Protein AF-A0A8H5YN24-F1 (afdb_monomer)

Nearest PDB structures (foldseek):
  4zlh-assembly1_A  TM=3.761E-01  e=6.611E-01  Escherichia coli O157:H7
  8cws-assembly1_A  TM=3.410E-01  e=8.067E-01  synthetic construct
  4hoq-assembly1_A  TM=4.179E-01  e=2.077E+00  Homo sapiens
  3zgq-assembly1_A  TM=3.874E-01  e=2.411E+00  Homo sapiens
  8gjg-assembly1_A  TM=3.649E-01  e=3.250E+00  synthetic construct

pLDDT: mean 80.49, std 18.69, range [34.19, 97.5]

Mean predicted aligned error: 10.67 Å

Foldseek 3Di:
DDDPDDDDDPLQVVLVVLLVVLVVCVVPNQLLVNLVSLVVSLPDPPHDLVSNLVSLCSNLLAPQCNLVSLVVSLVSLVVVCVVDVDPVSVVSNVVSVVSNVVNVVVVVVVLVVLVPDDPVVNLVVLVVSLVVSSVVVNVPPDPCPDPPPDDDDDDDDDDDDDPDPDPPVVVVVVSSVVVSVVSVVSSVD

Structure (mmCIF, N/CA/C/O backbone):
data_AF-A0A8H5YN24-F1
#
_entry.id   AF-A0A8H5YN24-F1
#
loop_
_atom_site.group_PDB
_atom_site.id
_atom_site.type_symbol
_atom_site.label_atom_id
_atom_site.label_alt_id
_atom_site.label_comp_id
_atom_site.label_asym_id
_atom_site.label_entity_id
_atom_site.label_seq_id
_atom_site.pdbx_PDB_ins_code
_atom_site.Cartn_x
_atom_site.Cartn_y
_atom_site.Cartn_z
_atom_site.occupancy
_atom_site.B_iso_or_equiv
_atom_site.auth_seq_id
_atom_site.auth_comp_id
_atom_site.auth_asym_id
_atom_site.auth_atom_id
_atom_site.pdbx_PDB_model_num
ATOM 1 N N . MET A 1 1 ? 30.144 0.311 -27.953 1.00 47.91 1 MET A N 1
ATOM 2 C CA . MET A 1 1 ? 29.373 -0.932 -28.167 1.00 47.91 1 MET A CA 1
ATOM 3 C C . MET A 1 1 ? 28.257 -0.950 -27.134 1.00 47.91 1 MET A C 1
ATOM 5 O O . MET A 1 1 ? 28.571 -0.799 -25.962 1.00 47.91 1 MET A O 1
ATOM 9 N N . LYS A 1 2 ? 26.981 -1.010 -27.540 1.00 47.03 2 LYS A N 1
ATOM 10 C CA . LYS A 1 2 ? 25.871 -1.161 -26.585 1.00 47.03 2 LYS A CA 1
ATOM 11 C C . LYS A 1 2 ? 25.847 -2.622 -26.150 1.00 47.03 2 LYS A C 1
ATOM 13 O O . LYS A 1 2 ? 25.743 -3.498 -27.004 1.00 47.03 2 LYS A O 1
ATOM 18 N N . THR A 1 3 ? 26.002 -2.873 -24.858 1.00 49.44 3 THR A N 1
ATOM 19 C CA . THR A 1 3 ? 25.728 -4.183 -24.269 1.00 49.44 3 THR A CA 1
ATOM 20 C C . THR A 1 3 ? 24.293 -4.578 -24.633 1.00 49.44 3 THR A C 1
ATOM 22 O O . THR A 1 3 ? 23.393 -3.742 -24.499 1.00 49.44 3 THR A O 1
ATOM 25 N N . PRO A 1 4 ? 24.061 -5.792 -25.163 1.00 57.78 4 PRO A N 1
ATOM 26 C CA . PRO A 1 4 ? 22.711 -6.250 -25.453 1.00 57.78 4 PRO A CA 1
ATOM 27 C C . PRO A 1 4 ? 21.902 -6.239 -24.155 1.00 57.78 4 PRO A C 1
ATOM 29 O O . PRO A 1 4 ? 22.391 -6.670 -23.110 1.00 57.78 4 PRO A O 1
ATOM 32 N N . VAL A 1 5 ? 20.687 -5.692 -24.217 1.00 58.53 5 VAL A N 1
ATOM 33 C CA . VAL A 1 5 ? 19.778 -5.682 -23.068 1.00 58.53 5 VAL A CA 1
ATOM 34 C C . VAL A 1 5 ? 19.454 -7.142 -22.740 1.00 58.53 5 VAL A C 1
ATOM 36 O O . VAL A 1 5 ? 19.052 -7.872 -23.651 1.00 58.53 5 VAL A O 1
ATOM 39 N N . PRO A 1 6 ? 19.666 -7.601 -21.495 1.00 65.50 6 PRO A N 1
ATOM 40 C CA . PRO A 1 6 ? 19.334 -8.965 -21.118 1.00 65.50 6 PRO A CA 1
ATOM 41 C C . PRO A 1 6 ? 17.841 -9.208 -21.348 1.00 65.50 6 PRO A C 1
ATOM 43 O O . PRO A 1 6 ? 16.999 -8.393 -20.971 1.00 65.50 6 PRO A O 1
ATOM 46 N N . MET A 1 7 ? 17.529 -10.321 -22.011 1.00 74.12 7 MET A N 1
ATOM 47 C CA . MET A 1 7 ? 16.150 -10.741 -22.243 1.00 74.12 7 MET A CA 1
ATOM 48 C C . MET A 1 7 ? 15.447 -10.959 -20.896 1.00 74.12 7 MET A C 1
ATOM 50 O O . MET A 1 7 ? 16.034 -11.610 -20.026 1.00 74.12 7 MET A O 1
ATOM 54 N N . PRO A 1 8 ? 14.208 -10.463 -20.717 1.00 76.25 8 PRO A N 1
ATOM 55 C CA . PRO A 1 8 ? 13.414 -10.786 -19.541 1.00 76.25 8 PRO A CA 1
ATOM 56 C C . PRO A 1 8 ? 13.248 -12.298 -19.407 1.00 76.25 8 PRO A C 1
ATOM 58 O O . PRO A 1 8 ? 13.077 -13.004 -20.407 1.00 76.25 8 PRO A O 1
ATOM 61 N N . THR A 1 9 ? 13.264 -12.802 -18.175 1.00 85.12 9 THR A N 1
ATOM 62 C CA . THR A 1 9 ? 12.881 -14.197 -17.932 1.00 85.12 9 THR A CA 1
ATOM 63 C C . THR A 1 9 ? 11.403 -14.397 -18.286 1.00 85.12 9 THR A C 1
ATOM 65 O O . THR A 1 9 ? 10.612 -13.450 -18.273 1.00 85.12 9 THR A O 1
ATOM 68 N N . ALA A 1 10 ? 10.994 -15.638 -18.572 1.00 87.56 10 ALA A N 1
ATOM 69 C CA . ALA A 1 10 ? 9.582 -15.952 -18.817 1.00 87.56 10 ALA A CA 1
ATOM 70 C C . ALA A 1 10 ? 8.682 -15.488 -17.652 1.00 87.56 10 ALA A C 1
ATOM 72 O O . ALA A 1 10 ? 7.595 -14.964 -17.884 1.00 87.56 10 ALA A O 1
ATOM 73 N N . ARG A 1 11 ? 9.185 -15.586 -16.411 1.00 89.12 11 ARG A N 1
ATOM 74 C CA . ARG A 1 11 ? 8.498 -15.098 -15.211 1.00 89.12 11 ARG A CA 1
ATOM 75 C C . ARG A 1 11 ? 8.342 -13.577 -15.202 1.00 89.12 11 ARG A C 1
ATOM 77 O O . ARG A 1 11 ? 7.255 -13.078 -14.938 1.00 89.12 11 ARG A O 1
ATOM 84 N N . GLN A 1 12 ? 9.395 -12.834 -15.536 1.00 89.19 12 GLN A N 1
ATOM 85 C CA . GLN A 1 12 ? 9.335 -11.370 -15.607 1.00 89.19 12 GLN A CA 1
ATOM 86 C C . GLN A 1 12 ? 8.361 -10.881 -16.687 1.00 89.19 12 GLN A C 1
ATOM 88 O O . GLN A 1 12 ? 7.668 -9.886 -16.477 1.00 89.19 12 GLN A O 1
ATOM 93 N N . ALA A 1 13 ? 8.277 -11.583 -17.822 1.00 90.25 13 ALA A N 1
ATOM 94 C CA . ALA A 1 13 ? 7.304 -11.279 -18.869 1.00 90.25 13 ALA A CA 1
ATOM 95 C C . ALA A 1 13 ? 5.859 -11.515 -18.393 1.00 90.25 13 ALA A C 1
ATOM 97 O O . ALA A 1 13 ? 5.012 -10.638 -18.550 1.00 90.25 13 ALA A O 1
ATOM 98 N N . GLU A 1 14 ? 5.597 -12.647 -17.735 1.00 93.94 14 GLU A N 1
ATOM 99 C CA . GLU A 1 14 ? 4.286 -12.959 -17.150 1.00 93.94 14 GLU A CA 1
ATOM 100 C C . GLU A 1 14 ? 3.855 -11.907 -16.114 1.00 93.94 14 GLU A C 1
ATOM 102 O O . GLU A 1 14 ? 2.737 -11.391 -16.167 1.00 93.94 14 GLU A O 1
ATOM 107 N N . LEU A 1 15 ? 4.751 -11.540 -15.192 1.00 94.50 15 LEU A N 1
ATOM 108 C CA . LEU A 1 15 ? 4.474 -10.523 -14.174 1.00 94.50 15 LEU A CA 1
ATOM 109 C C . LEU A 1 15 ? 4.227 -9.147 -14.789 1.00 94.50 15 LEU A C 1
ATOM 111 O O . LEU A 1 15 ? 3.375 -8.399 -14.309 1.00 94.50 15 LEU A O 1
ATOM 115 N N . TYR A 1 16 ? 4.931 -8.814 -15.870 1.00 93.88 16 TYR A N 1
ATOM 116 C CA . TYR A 1 16 ? 4.682 -7.581 -16.602 1.00 93.88 16 TYR A CA 1
ATOM 117 C C . TYR A 1 16 ? 3.291 -7.560 -17.241 1.00 93.88 16 TYR A C 1
ATOM 119 O O . TYR A 1 16 ? 2.591 -6.550 -17.144 1.00 93.88 16 TYR A O 1
ATOM 127 N N . ASP A 1 17 ? 2.853 -8.663 -17.845 1.00 95.25 17 ASP A N 1
ATOM 128 C CA . ASP A 1 17 ? 1.521 -8.743 -18.442 1.00 95.25 17 ASP A CA 1
ATOM 129 C C . ASP A 1 17 ? 0.411 -8.731 -17.382 1.00 95.25 17 ASP A C 1
ATOM 131 O O . ASP A 1 17 ? -0.584 -8.022 -17.555 1.00 95.25 17 ASP A O 1
ATOM 135 N N . ARG A 1 18 ? 0.604 -9.392 -16.233 1.00 96.12 18 ARG A N 1
ATOM 136 C CA . ARG A 1 18 ? -0.315 -9.261 -15.087 1.00 96.12 18 ARG A CA 1
ATOM 137 C C . ARG A 1 18 ? -0.349 -7.836 -14.535 1.00 96.12 18 ARG A C 1
ATOM 139 O O . ARG A 1 18 ? -1.422 -7.338 -14.205 1.00 96.12 18 ARG A O 1
ATOM 146 N N . TYR A 1 19 ? 0.788 -7.144 -14.476 1.00 96.62 19 TYR A N 1
A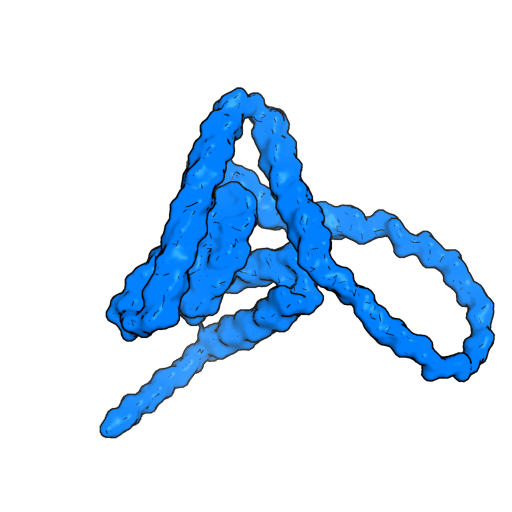TOM 147 C CA . TYR A 1 19 ? 0.817 -5.735 -14.079 1.00 96.62 19 TYR A CA 1
ATOM 148 C C . TYR A 1 19 ? 0.064 -4.847 -15.078 1.00 96.62 19 TYR A C 1
ATOM 150 O O . TYR A 1 19 ? -0.692 -3.968 -14.671 1.00 96.62 19 TYR A O 1
ATOM 158 N N . LYS A 1 20 ? 0.179 -5.096 -16.389 1.00 96.00 20 LYS A N 1
ATOM 159 C CA . LYS A 1 20 ? -0.656 -4.390 -17.375 1.00 96.00 20 LYS A CA 1
ATOM 160 C C . LYS A 1 20 ? -2.136 -4.639 -17.133 1.00 96.00 20 LYS A C 1
ATOM 162 O O . LYS A 1 20 ? -2.906 -3.688 -17.195 1.00 96.00 20 LYS A O 1
ATOM 167 N N . GLN A 1 21 ? -2.543 -5.879 -16.866 1.00 95.25 21 GLN A N 1
ATOM 168 C CA . GLN A 1 21 ? -3.937 -6.188 -16.532 1.00 95.25 21 GLN A CA 1
ATOM 169 C C . GLN A 1 21 ? -4.386 -5.413 -15.288 1.00 95.25 21 GLN A C 1
ATOM 171 O O . GLN A 1 21 ? -5.452 -4.804 -15.314 1.00 95.25 21 GLN A O 1
ATOM 176 N N . TYR A 1 22 ? -3.538 -5.336 -14.258 1.00 96.12 22 TYR A N 1
ATOM 177 C CA . TYR A 1 22 ? -3.783 -4.491 -13.089 1.00 96.12 22 TYR A CA 1
ATOM 178 C C . TYR A 1 22 ? -3.986 -3.017 -13.464 1.00 96.12 22 TYR A C 1
ATOM 180 O O . TYR A 1 22 ? -4.922 -2.408 -12.970 1.00 96.12 22 TYR A O 1
ATOM 188 N N . ILE A 1 23 ? -3.186 -2.436 -14.364 1.00 95.75 23 ILE A N 1
ATOM 189 C CA . ILE A 1 23 ? -3.361 -1.031 -14.778 1.00 95.75 23 ILE A CA 1
ATOM 190 C C . ILE A 1 23 ? -4.709 -0.792 -15.476 1.00 95.75 23 ILE A C 1
ATOM 192 O O . ILE A 1 23 ? -5.301 0.273 -15.308 1.00 95.75 23 ILE A O 1
ATOM 196 N N . HIS A 1 24 ? -5.214 -1.761 -16.246 1.00 93.12 24 HIS A N 1
ATOM 197 C CA . HIS A 1 24 ? -6.563 -1.664 -16.821 1.00 93.12 24 HIS A CA 1
ATOM 198 C C . HIS A 1 24 ? -7.624 -1.755 -15.720 1.00 93.12 24 HIS A C 1
ATOM 200 O O . HIS A 1 24 ? -8.537 -0.935 -15.672 1.00 93.12 24 HIS A O 1
ATOM 206 N N . LEU A 1 25 ? -7.455 -2.695 -14.787 1.00 93.06 25 LEU A N 1
ATOM 207 C CA . LEU A 1 25 ? -8.338 -2.836 -13.634 1.00 93.06 25 LEU A CA 1
ATOM 208 C C . LEU A 1 25 ? -8.330 -1.582 -12.749 1.00 93.06 25 LEU A C 1
ATOM 210 O O . LEU A 1 25 ? -9.371 -1.171 -12.270 1.00 93.06 25 LEU A O 1
ATOM 214 N N . GLU A 1 26 ? -7.188 -0.930 -12.550 1.00 91.50 26 GLU A N 1
ATOM 215 C CA . GLU A 1 26 ? -7.086 0.287 -11.742 1.00 91.50 26 GLU A CA 1
ATOM 216 C C . GLU A 1 26 ? -7.868 1.464 -12.336 1.00 91.50 26 GLU A C 1
ATOM 218 O O . GLU A 1 26 ? -8.334 2.326 -11.591 1.00 91.50 26 GLU A O 1
ATOM 223 N N . ARG A 1 27 ? -8.003 1.507 -13.665 1.00 88.75 27 ARG A N 1
ATOM 224 C CA . ARG A 1 27 ? -8.739 2.562 -14.367 1.00 88.75 27 ARG A CA 1
ATOM 225 C C . ARG A 1 27 ? -10.245 2.353 -14.306 1.00 88.75 27 ARG A C 1
ATOM 227 O O . ARG A 1 27 ? -10.965 3.300 -14.008 1.00 88.75 27 ARG A O 1
ATOM 234 N N . ASP A 1 28 ? -10.682 1.126 -14.575 1.00 85.94 28 ASP A N 1
ATOM 235 C CA . ASP A 1 28 ? -12.086 0.843 -14.895 1.00 85.94 28 ASP A CA 1
ATOM 236 C C . ASP A 1 28 ? -12.745 -0.145 -13.918 1.00 85.94 28 ASP A C 1
ATOM 238 O O . ASP A 1 28 ? -13.952 -0.375 -13.963 1.00 85.94 28 ASP A O 1
ATOM 242 N N . GLY A 1 29 ? -11.955 -0.770 -13.049 1.00 85.56 29 GLY A N 1
ATOM 243 C CA . GLY A 1 29 ? -12.387 -1.839 -12.163 1.00 85.56 29 GLY A CA 1
ATOM 244 C C . GLY A 1 29 ? -12.972 -1.355 -10.835 1.00 85.56 29 GLY A C 1
ATOM 245 O O . GLY A 1 29 ? -12.722 -0.225 -10.402 1.00 85.56 29 GLY A O 1
ATOM 246 N N . PRO A 1 30 ? -13.714 -2.231 -10.134 1.00 87.00 30 PRO A N 1
ATOM 247 C CA . PRO A 1 30 ? -14.179 -1.964 -8.780 1.00 87.00 30 PRO A CA 1
ATOM 248 C C . PRO A 1 30 ? -12.996 -1.723 -7.829 1.00 87.00 30 PRO A C 1
ATOM 250 O O . PRO A 1 30 ? -12.021 -2.482 -7.880 1.00 87.00 30 PRO A O 1
ATOM 253 N N . PRO A 1 31 ? -13.065 -0.742 -6.910 1.00 86.62 31 PRO A N 1
ATOM 254 C CA . PRO A 1 31 ? -11.933 -0.400 -6.051 1.00 86.62 31 PRO A CA 1
ATOM 255 C C . PRO A 1 31 ? -11.406 -1.577 -5.220 1.00 86.62 31 P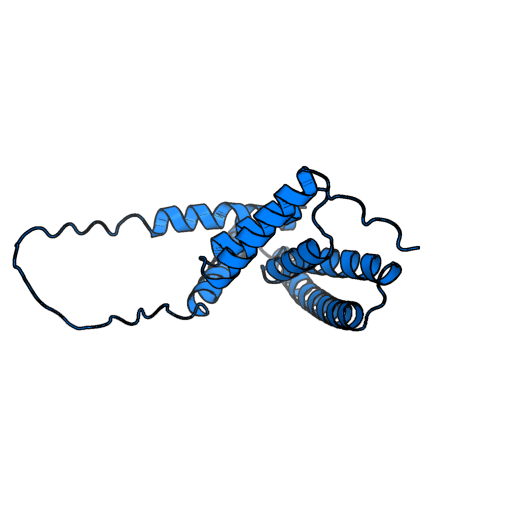RO A C 1
ATOM 257 O O . PRO A 1 31 ? -10.201 -1.705 -5.006 1.00 86.62 31 PRO A O 1
ATOM 260 N N . ILE A 1 32 ? -12.297 -2.471 -4.791 1.00 85.38 32 ILE A N 1
ATOM 261 C CA . ILE A 1 32 ? -11.933 -3.658 -4.018 1.00 85.38 32 ILE A CA 1
ATOM 262 C C . ILE A 1 32 ? -11.115 -4.673 -4.815 1.00 85.38 32 ILE A C 1
ATOM 264 O O . ILE A 1 32 ? -10.096 -5.165 -4.327 1.00 85.38 32 ILE A O 1
ATOM 268 N N . GLU A 1 33 ? -11.486 -4.910 -6.069 1.00 87.94 33 GLU A N 1
ATOM 269 C CA . GLU A 1 33 ? -10.766 -5.819 -6.958 1.00 87.94 33 GLU A CA 1
ATOM 270 C C . GLU A 1 33 ? -9.393 -5.255 -7.332 1.00 87.94 33 GLU A C 1
ATOM 272 O O . GLU A 1 33 ? -8.406 -5.992 -7.379 1.00 87.94 33 GLU A O 1
ATOM 277 N N . VAL A 1 34 ? -9.286 -3.929 -7.483 1.00 91.56 34 VAL A N 1
ATOM 278 C CA . VAL A 1 34 ? -7.997 -3.245 -7.669 1.00 91.56 34 VAL A CA 1
ATOM 279 C C . VAL A 1 34 ? -7.062 -3.520 -6.491 1.00 91.56 34 VAL A C 1
ATOM 281 O O . VAL A 1 34 ? -5.909 -3.906 -6.690 1.00 91.56 34 VAL A O 1
ATOM 284 N N . LEU A 1 35 ? -7.541 -3.354 -5.256 1.00 91.56 35 LEU A N 1
ATOM 285 C CA . LEU A 1 35 ? -6.714 -3.546 -4.061 1.00 91.56 35 LEU A CA 1
ATOM 286 C C . LEU A 1 35 ? -6.313 -5.013 -3.859 1.00 91.56 35 LEU A C 1
ATOM 288 O O . LEU A 1 35 ? -5.157 -5.288 -3.523 1.00 91.56 35 LEU A O 1
ATOM 292 N N . LYS A 1 36 ? -7.210 -5.967 -4.132 1.00 90.25 36 LYS A N 1
ATOM 293 C CA . LYS A 1 36 ? -6.871 -7.400 -4.122 1.00 90.25 36 LYS A CA 1
ATOM 294 C C . LYS A 1 36 ? -5.801 -7.742 -5.154 1.00 90.25 36 LYS A C 1
ATOM 296 O O . LYS A 1 36 ? -4.825 -8.417 -4.822 1.00 90.25 36 LYS A O 1
ATOM 301 N N . ALA A 1 37 ? -5.947 -7.252 -6.384 1.00 93.19 37 ALA A N 1
ATOM 302 C CA . ALA A 1 37 ? -4.971 -7.480 -7.444 1.00 93.19 37 ALA A CA 1
ATOM 303 C C . ALA A 1 37 ? -3.600 -6.877 -7.093 1.00 93.19 37 ALA A C 1
ATOM 305 O O . ALA A 1 37 ? -2.577 -7.540 -7.280 1.00 93.19 37 ALA A O 1
ATOM 306 N N . ALA A 1 38 ? -3.571 -5.670 -6.514 1.00 95.00 38 ALA A N 1
ATOM 307 C CA . ALA A 1 38 ? -2.340 -5.052 -6.023 1.00 95.00 38 ALA A CA 1
ATOM 308 C C . ALA A 1 38 ? -1.658 -5.908 -4.946 1.00 95.00 38 ALA A C 1
ATOM 310 O O . ALA A 1 38 ? -0.462 -6.186 -5.044 1.00 95.00 38 ALA A O 1
ATOM 311 N N . LYS A 1 39 ? -2.420 -6.382 -3.951 1.00 93.12 39 LYS A N 1
ATOM 312 C CA . LYS A 1 39 ? -1.922 -7.267 -2.885 1.00 93.12 39 LYS A CA 1
ATOM 313 C C . LYS A 1 39 ? -1.380 -8.586 -3.434 1.00 93.12 39 LYS A C 1
ATOM 315 O O . LYS A 1 39 ? -0.355 -9.062 -2.956 1.00 93.12 39 LYS A O 1
ATOM 320 N N . ALA A 1 40 ? -2.053 -9.188 -4.412 1.00 92.94 40 ALA A N 1
ATOM 321 C CA . ALA A 1 40 ? -1.590 -10.430 -5.023 1.00 92.94 40 ALA A CA 1
ATOM 322 C C . ALA A 1 40 ? -0.261 -10.230 -5.763 1.00 92.94 40 ALA A C 1
ATOM 324 O O . ALA A 1 40 ? 0.645 -11.043 -5.623 1.00 92.94 40 ALA A O 1
ATOM 325 N N . LEU A 1 41 ? -0.132 -9.134 -6.515 1.00 95.38 41 LEU A N 1
ATOM 326 C CA . LEU A 1 41 ? 1.068 -8.835 -7.294 1.00 95.38 41 LEU A CA 1
ATOM 327 C C . LEU A 1 41 ? 2.269 -8.444 -6.434 1.00 95.38 41 LEU A C 1
ATOM 329 O O . LEU A 1 41 ? 3.386 -8.829 -6.756 1.00 95.38 41 LEU A O 1
ATOM 333 N N . VAL A 1 42 ? 2.071 -7.710 -5.337 1.00 94.12 42 VAL A N 1
ATOM 334 C CA . VAL A 1 42 ? 3.194 -7.240 -4.508 1.00 94.12 42 VAL A CA 1
ATOM 335 C C . VAL A 1 42 ? 3.907 -8.370 -3.750 1.00 94.12 42 VAL A C 1
ATOM 337 O O . VAL A 1 42 ? 5.020 -8.184 -3.270 1.00 94.12 42 VAL A O 1
ATOM 340 N N . LYS A 1 43 ? 3.278 -9.548 -3.654 1.00 92.00 43 LYS A N 1
ATOM 341 C CA . LYS A 1 43 ? 3.871 -10.767 -3.083 1.00 92.00 43 LYS A CA 1
ATOM 342 C C . LYS A 1 43 ? 4.754 -11.529 -4.075 1.00 92.00 43 LYS A C 1
ATOM 344 O O . LYS A 1 43 ? 5.414 -12.481 -3.672 1.00 92.00 43 LYS A O 1
ATOM 349 N N . GLU A 1 44 ? 4.734 -11.157 -5.353 1.00 93.69 44 GLU A N 1
ATOM 350 C CA . GLU A 1 44 ? 5.451 -11.876 -6.401 1.00 93.69 44 GLU A CA 1
ATOM 351 C C . GLU A 1 44 ? 6.938 -11.521 -6.398 1.00 93.69 44 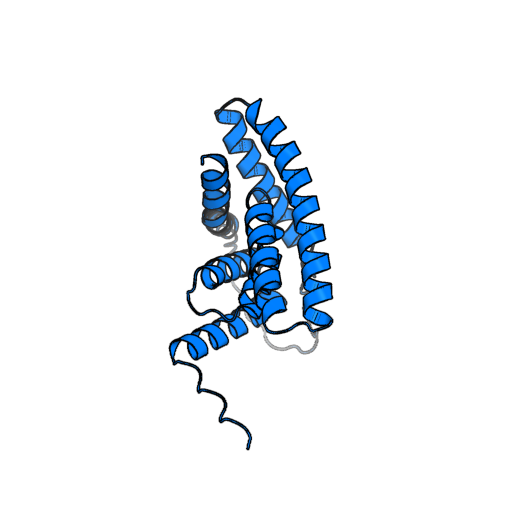GLU A C 1
ATOM 353 O O . GLU A 1 44 ? 7.330 -10.370 -6.610 1.00 93.69 44 GLU A O 1
ATOM 358 N N . GLU A 1 45 ? 7.772 -12.541 -6.205 1.00 82.06 45 GLU A N 1
ATOM 359 C CA . GLU A 1 45 ? 9.214 -12.439 -6.413 1.00 82.06 45 GLU A CA 1
ATOM 360 C C . GLU A 1 45 ? 9.498 -12.062 -7.882 1.00 82.06 45 GLU A C 1
ATOM 362 O O . GLU A 1 45 ? 8.762 -12.449 -8.789 1.00 82.06 45 GLU A O 1
ATOM 367 N N . ASP A 1 46 ? 10.549 -11.275 -8.124 1.00 87.56 46 ASP A N 1
ATOM 368 C CA . ASP A 1 46 ? 10.944 -10.736 -9.440 1.00 87.56 46 ASP A CA 1
ATOM 369 C C . ASP A 1 46 ? 10.025 -9.674 -10.072 1.00 87.56 46 ASP A C 1
ATOM 371 O O . ASP A 1 46 ? 10.281 -9.244 -11.207 1.00 87.5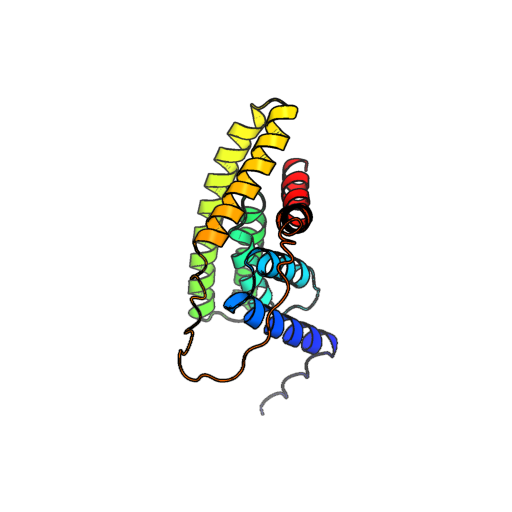6 46 ASP A O 1
ATOM 375 N N . LEU A 1 47 ? 8.992 -9.190 -9.369 1.00 91.62 47 LEU A N 1
ATOM 376 C CA . LEU A 1 47 ? 8.237 -8.035 -9.851 1.00 91.62 47 LEU A CA 1
ATOM 377 C C . LEU A 1 47 ? 9.178 -6.835 -10.025 1.00 91.62 47 LEU A C 1
ATOM 379 O O . LEU A 1 47 ? 10.010 -6.530 -9.169 1.00 91.62 47 LEU A O 1
ATOM 383 N N . ASN A 1 48 ? 9.029 -6.128 -11.147 1.00 92.81 48 ASN A N 1
ATOM 384 C CA . ASN A 1 48 ? 9.804 -4.922 -11.403 1.00 92.81 48 ASN A CA 1
ATOM 385 C C . ASN A 1 48 ? 9.652 -3.935 -10.217 1.00 92.81 48 ASN A C 1
ATOM 387 O O . ASN A 1 48 ? 8.517 -3.595 -9.871 1.00 92.81 48 ASN A O 1
ATOM 391 N N . PRO A 1 49 ? 10.752 -3.429 -9.628 1.00 92.88 49 PRO A N 1
ATOM 392 C CA . PRO A 1 49 ? 10.678 -2.591 -8.432 1.00 92.88 49 PRO A CA 1
ATOM 393 C C . PRO A 1 49 ? 9.854 -1.308 -8.606 1.00 92.88 49 PRO A C 1
ATOM 395 O O . PRO A 1 49 ? 9.203 -0.878 -7.661 1.00 92.88 49 PRO A O 1
ATOM 398 N N . TYR A 1 50 ? 9.819 -0.716 -9.804 1.00 93.19 50 TYR A N 1
ATOM 399 C CA . TYR A 1 50 ? 8.982 0.457 -10.085 1.00 93.19 50 TYR A CA 1
ATOM 400 C C . TYR A 1 50 ? 7.488 0.101 -10.016 1.00 93.19 50 TYR A C 1
ATOM 402 O O . TYR A 1 50 ? 6.685 0.854 -9.470 1.00 93.19 50 TYR A O 1
ATOM 410 N N . HIS A 1 51 ? 7.110 -1.079 -10.518 1.00 95.44 51 HIS A N 1
ATOM 411 C CA . HIS A 1 51 ? 5.739 -1.582 -10.404 1.00 95.44 51 HIS A CA 1
ATOM 412 C C . HIS A 1 51 ? 5.400 -1.915 -8.949 1.00 95.44 51 HIS A C 1
ATOM 414 O O . HIS A 1 51 ? 4.331 -1.546 -8.474 1.00 95.44 51 HIS A O 1
ATOM 420 N N . ALA A 1 52 ? 6.322 -2.550 -8.219 1.00 95.62 52 ALA A N 1
ATOM 421 C CA . ALA A 1 52 ? 6.139 -2.852 -6.801 1.00 95.62 52 ALA A CA 1
ATOM 422 C C . ALA A 1 52 ? 5.897 -1.579 -5.971 1.00 95.62 52 ALA A C 1
ATOM 424 O O . ALA A 1 52 ? 4.991 -1.560 -5.140 1.00 95.62 52 ALA A O 1
ATOM 425 N N . VAL A 1 53 ? 6.638 -0.495 -6.238 1.00 95.62 53 VAL A N 1
ATOM 426 C CA . VAL A 1 53 ? 6.415 0.815 -5.600 1.00 95.62 53 VAL A CA 1
ATOM 427 C C . VAL A 1 53 ? 5.000 1.316 -5.860 1.00 95.62 53 VAL A C 1
ATOM 429 O O . VAL A 1 53 ? 4.307 1.651 -4.903 1.00 95.62 53 VAL A O 1
ATOM 432 N N . HIS A 1 54 ? 4.541 1.327 -7.115 1.00 95.62 54 HIS A N 1
ATOM 433 C CA . HIS A 1 54 ? 3.181 1.768 -7.454 1.00 95.62 54 HIS A CA 1
ATOM 434 C C . HIS A 1 54 ? 2.114 1.002 -6.659 1.00 95.62 54 HIS A C 1
ATOM 436 O O . HIS A 1 54 ? 1.238 1.602 -6.036 1.00 95.62 54 HIS A O 1
ATOM 442 N N . LEU A 1 55 ? 2.239 -0.327 -6.599 1.00 97.00 55 LEU A N 1
ATOM 443 C CA . LEU A 1 55 ? 1.308 -1.186 -5.864 1.00 97.00 55 LEU A CA 1
ATOM 444 C C . LEU A 1 55 ? 1.373 -0.964 -4.347 1.00 97.00 55 LEU A C 1
ATOM 446 O O . LEU A 1 55 ? 0.335 -0.873 -3.692 1.00 97.00 55 LEU A O 1
ATOM 450 N N . HIS A 1 56 ? 2.571 -0.824 -3.777 1.00 96.75 56 HIS A N 1
ATOM 451 C CA . HIS A 1 56 ? 2.737 -0.488 -2.364 1.00 96.75 56 HIS A CA 1
ATOM 452 C C . HIS A 1 56 ? 2.106 0.861 -2.023 1.00 96.75 56 HIS A C 1
ATOM 454 O O . HIS A 1 56 ? 1.396 0.972 -1.024 1.00 96.75 56 HIS A O 1
ATOM 460 N N . MET A 1 57 ? 2.298 1.876 -2.864 1.00 95.75 57 MET A N 1
ATOM 461 C CA . MET A 1 57 ? 1.692 3.189 -2.651 1.00 95.75 57 MET A CA 1
ATOM 462 C C . MET A 1 57 ? 0.166 3.147 -2.787 1.00 95.75 57 MET A C 1
ATOM 464 O O . MET A 1 57 ? -0.523 3.862 -2.058 1.00 95.75 57 MET A O 1
ATOM 468 N N . LYS A 1 58 ? -0.378 2.264 -3.634 1.00 94.75 58 LYS A N 1
ATOM 469 C CA . LYS A 1 58 ? -1.821 2.001 -3.691 1.00 94.75 58 LYS A CA 1
ATOM 470 C C . LYS A 1 58 ? -2.343 1.405 -2.380 1.00 94.75 58 LYS A C 1
ATOM 472 O O . LYS A 1 58 ? -3.312 1.912 -1.816 1.00 94.75 58 LYS A O 1
ATOM 477 N N . LEU A 1 59 ? -1.682 0.367 -1.867 1.00 94.56 59 LEU A N 1
ATOM 478 C CA . LEU A 1 59 ? -2.064 -0.304 -0.619 1.00 94.56 59 LEU A CA 1
ATOM 479 C C . LEU A 1 59 ? -1.821 0.568 0.623 1.00 94.56 59 LEU A C 1
ATOM 481 O O . LEU A 1 59 ? -2.513 0.414 1.626 1.00 94.56 59 LEU A O 1
ATOM 485 N N . ALA A 1 60 ? -0.904 1.539 0.548 1.00 94.75 60 ALA A N 1
ATOM 486 C CA . ALA A 1 60 ? -0.647 2.507 1.613 1.00 94.75 60 ALA A CA 1
ATOM 487 C C . ALA A 1 60 ? -1.875 3.370 1.970 1.00 94.75 60 ALA A C 1
ATOM 489 O O . ALA A 1 60 ? -1.898 4.015 3.021 1.00 94.75 60 ALA A O 1
ATOM 490 N N . ALA A 1 61 ? -2.895 3.402 1.104 1.00 90.19 61 ALA A N 1
ATOM 491 C CA . ALA A 1 61 ? -4.157 4.081 1.369 1.00 90.19 61 ALA A CA 1
ATOM 492 C C . ALA A 1 61 ? -5.034 3.352 2.399 1.00 90.19 61 ALA A C 1
ATOM 494 O O . ALA A 1 61 ? -5.813 4.014 3.093 1.00 90.19 61 ALA A O 1
ATOM 495 N N . ILE A 1 62 ? -4.889 2.028 2.508 1.00 89.56 62 ILE A N 1
ATOM 496 C CA . ILE A 1 62 ? -5.735 1.183 3.346 1.00 89.56 62 ILE A CA 1
ATOM 497 C C . ILE A 1 62 ? -5.410 1.449 4.828 1.00 89.56 62 ILE A C 1
ATOM 499 O O . ILE A 1 62 ? -4.234 1.485 5.215 1.00 89.56 62 ILE A O 1
ATOM 503 N N . PRO A 1 63 ? -6.431 1.656 5.677 1.00 83.88 63 PRO A N 1
ATOM 504 C CA . PRO A 1 63 ? -6.267 1.701 7.126 1.00 83.88 63 PRO A CA 1
ATOM 505 C C . PRO A 1 63 ? -5.535 0.466 7.684 1.00 83.88 63 PRO A C 1
ATOM 507 O O . PRO A 1 63 ? -5.543 -0.599 7.078 1.00 83.88 63 PRO A O 1
ATOM 510 N N . GLU A 1 64 ? -4.884 0.615 8.840 1.00 87.69 64 GLU A N 1
ATOM 511 C CA . GLU A 1 64 ? -4.147 -0.434 9.575 1.00 87.69 64 GLU A CA 1
ATOM 512 C C . GLU A 1 64 ? -2.889 -0.994 8.881 1.00 87.69 64 GLU A C 1
ATOM 514 O O . GLU A 1 64 ? -1.851 -1.055 9.523 1.00 87.69 64 GLU A O 1
ATOM 519 N N . ILE A 1 65 ? -2.918 -1.306 7.585 1.00 89.56 65 ILE A N 1
ATOM 520 C CA . ILE A 1 65 ? -1.761 -1.838 6.836 1.00 89.56 65 ILE A CA 1
ATOM 521 C C . ILE A 1 65 ? -0.975 -0.754 6.077 1.00 89.56 65 ILE A C 1
ATOM 523 O O . ILE A 1 65 ? 0.083 -1.012 5.497 1.00 89.56 65 ILE A O 1
ATOM 527 N N . GLY A 1 66 ? -1.485 0.480 6.067 1.00 92.44 66 GLY A N 1
ATOM 528 C CA . GLY A 1 66 ? -0.973 1.545 5.212 1.00 92.44 66 GLY A CA 1
ATOM 529 C C . GLY A 1 66 ? 0.468 1.979 5.510 1.00 92.44 66 GLY A C 1
ATOM 530 O O . GLY A 1 66 ? 1.220 2.276 4.582 1.00 92.44 66 GLY A O 1
ATOM 531 N N . LEU A 1 67 ? 0.892 1.996 6.782 1.00 95.12 67 LEU A N 1
ATOM 532 C CA . LEU A 1 67 ? 2.277 2.345 7.137 1.00 95.12 67 LEU A CA 1
ATOM 533 C C . LEU A 1 67 ? 3.266 1.295 6.645 1.00 95.12 67 LEU A C 1
ATOM 535 O O . LEU A 1 67 ? 4.330 1.660 6.144 1.00 95.12 67 LEU A O 1
ATOM 539 N N . HIS A 1 68 ? 2.926 0.013 6.790 1.00 94.31 68 HIS A N 1
ATOM 540 C CA . HIS A 1 68 ? 3.773 -1.082 6.334 1.00 94.31 68 HIS A CA 1
ATOM 541 C C . HIS A 1 68 ? 4.080 -0.921 4.841 1.00 94.31 68 HIS A C 1
ATOM 543 O O . HIS A 1 68 ? 5.243 -0.833 4.449 1.00 94.31 68 HIS A O 1
ATOM 549 N N . HIS A 1 69 ? 3.045 -0.761 4.016 1.00 95.75 69 HIS A N 1
ATOM 550 C CA . HIS A 1 69 ? 3.236 -0.603 2.578 1.00 95.75 69 HIS A CA 1
ATOM 551 C C . HIS A 1 69 ? 3.907 0.721 2.190 1.00 95.75 69 HIS A C 1
ATOM 553 O O . HIS A 1 69 ? 4.756 0.722 1.302 1.00 95.75 69 HIS A O 1
ATOM 559 N N . ALA A 1 70 ? 3.627 1.831 2.882 1.00 96.81 70 ALA A N 1
ATOM 560 C CA . ALA A 1 70 ? 4.365 3.078 2.661 1.00 96.81 70 ALA A CA 1
ATOM 561 C C . ALA A 1 70 ? 5.866 2.922 2.977 1.00 96.81 70 ALA A C 1
ATOM 563 O O . ALA A 1 70 ? 6.716 3.453 2.262 1.00 96.81 70 ALA A O 1
ATOM 564 N N . THR A 1 71 ? 6.197 2.161 4.024 1.00 97.19 71 THR A N 1
ATOM 565 C CA . THR A 1 71 ? 7.580 1.875 4.425 1.00 97.19 71 THR A CA 1
ATOM 566 C C . THR A 1 71 ? 8.296 1.021 3.379 1.00 97.19 71 THR A C 1
ATOM 568 O O . THR A 1 71 ? 9.414 1.359 2.984 1.00 97.19 71 THR A O 1
ATOM 571 N N . GLU A 1 72 ? 7.656 -0.035 2.867 1.00 97.06 72 GLU A N 1
ATOM 572 C CA . GLU A 1 72 ? 8.223 -0.859 1.788 1.00 97.06 72 GLU A CA 1
ATOM 573 C C . GLU A 1 72 ? 8.377 -0.075 0.471 1.00 97.06 72 GLU A C 1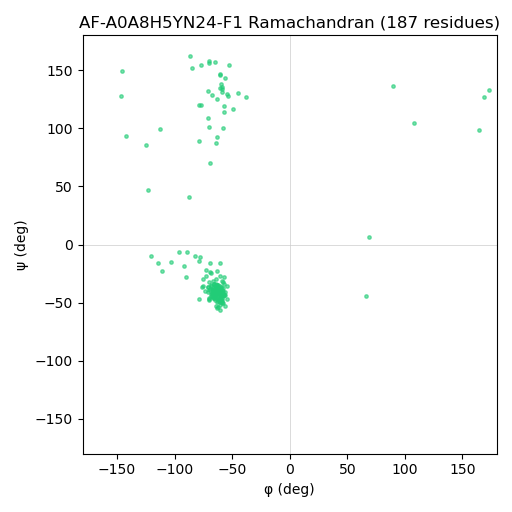
ATOM 575 O O . GLU A 1 72 ? 9.391 -0.217 -0.219 1.00 97.06 72 GLU A O 1
ATOM 580 N N . GLY A 1 73 ? 7.451 0.840 0.160 1.00 96.25 73 GLY A N 1
ATOM 581 C CA . GLY A 1 73 ? 7.589 1.776 -0.961 1.00 96.25 73 GLY A CA 1
ATOM 582 C C . GLY A 1 73 ? 8.835 2.663 -0.833 1.00 96.25 73 GLY A C 1
ATOM 583 O O . GLY A 1 73 ? 9.663 2.717 -1.745 1.00 96.25 73 GLY A O 1
ATOM 584 N N . VAL A 1 74 ? 9.033 3.295 0.332 1.00 97.44 74 VAL A N 1
ATOM 585 C CA . VAL A 1 74 ? 10.234 4.102 0.633 1.00 97.44 74 VAL A CA 1
ATOM 586 C C . VAL A 1 74 ? 11.507 3.261 0.556 1.00 97.44 74 VAL A C 1
ATOM 588 O O . VAL A 1 74 ? 12.510 3.707 -0.009 1.00 97.44 74 VAL A O 1
ATOM 591 N N . ARG A 1 75 ? 11.488 2.042 1.102 1.00 97.00 75 ARG A N 1
ATOM 592 C CA . ARG A 1 75 ? 12.624 1.115 1.056 1.00 97.00 75 ARG A CA 1
ATOM 593 C C . ARG A 1 75 ? 13.012 0.791 -0.385 1.00 97.00 75 ARG A C 1
ATOM 595 O O . ARG A 1 75 ? 14.191 0.898 -0.727 1.00 97.00 75 ARG A O 1
ATOM 602 N N . THR A 1 76 ? 12.036 0.451 -1.220 1.00 94.88 76 THR A N 1
ATOM 603 C CA . THR A 1 76 ? 12.251 0.093 -2.627 1.00 94.88 76 THR A CA 1
ATOM 604 C C . THR A 1 76 ? 12.778 1.284 -3.426 1.00 94.88 76 THR A C 1
ATOM 606 O O . THR A 1 76 ? 13.797 1.164 -4.105 1.00 94.88 76 THR A O 1
ATOM 609 N N . LEU A 1 77 ? 12.186 2.472 -3.264 1.00 95.56 77 LEU A N 1
ATOM 610 C CA . LEU A 1 77 ? 12.672 3.710 -3.891 1.00 95.56 77 LEU A CA 1
ATOM 611 C C . LEU A 1 77 ? 14.090 4.086 -3.434 1.00 95.56 77 LEU A C 1
ATOM 613 O O . LEU A 1 77 ? 14.915 4.520 -4.236 1.00 95.56 77 LEU A O 1
ATOM 617 N N . THR A 1 78 ? 14.413 3.869 -2.157 1.00 95.06 78 THR A N 1
ATOM 618 C CA . THR A 1 78 ? 15.766 4.092 -1.622 1.00 95.06 78 THR A CA 1
ATOM 619 C C . THR A 1 78 ? 16.788 3.145 -2.253 1.00 95.06 78 THR A C 1
ATOM 621 O O . THR A 1 78 ? 17.934 3.538 -2.474 1.00 95.06 78 THR A O 1
ATOM 624 N N . GLN A 1 79 ? 16.401 1.900 -2.545 1.00 93.69 79 GLN A N 1
ATOM 625 C CA . GLN A 1 79 ? 17.251 0.956 -3.271 1.00 93.69 79 GLN A CA 1
ATOM 626 C C . GLN A 1 79 ? 17.404 1.359 -4.740 1.00 93.69 79 GLN A C 1
ATOM 628 O O . GLN A 1 79 ? 18.537 1.438 -5.209 1.00 93.69 79 GLN A O 1
ATOM 633 N N . LEU A 1 80 ? 16.302 1.685 -5.424 1.00 92.50 80 LEU A N 1
ATOM 634 C CA . LEU A 1 80 ? 16.305 2.146 -6.816 1.00 92.50 80 LEU A CA 1
ATOM 635 C C . LEU A 1 80 ? 17.196 3.368 -7.014 1.00 92.50 80 LEU A C 1
ATOM 637 O O . LEU A 1 80 ? 17.983 3.398 -7.953 1.00 92.50 80 LEU A O 1
ATOM 641 N N . ARG A 1 81 ? 17.166 4.323 -6.080 1.00 90.50 81 ARG A N 1
ATOM 642 C CA . ARG A 1 81 ? 18.014 5.519 -6.129 1.00 90.50 81 ARG A CA 1
ATOM 643 C C . ARG A 1 81 ? 19.513 5.207 -6.202 1.00 90.50 81 ARG A C 1
ATOM 645 O O . ARG A 1 81 ? 20.278 5.987 -6.757 1.00 90.50 81 ARG A O 1
ATOM 652 N N . LYS A 1 82 ? 19.959 4.065 -5.664 1.00 89.81 82 LYS A N 1
ATOM 653 C CA . LYS A 1 82 ? 21.373 3.654 -5.746 1.00 89.81 82 LYS A CA 1
ATOM 654 C C . LYS A 1 82 ? 21.798 3.300 -7.172 1.00 89.81 82 LYS A C 1
ATOM 656 O O . LYS A 1 82 ? 22.987 3.347 -7.469 1.00 89.81 82 LYS A O 1
ATOM 661 N N . THR A 1 83 ? 20.847 2.916 -8.019 1.00 85.56 83 THR A N 1
ATOM 662 C CA . THR A 1 83 ? 21.072 2.488 -9.406 1.00 85.56 83 THR A CA 1
ATOM 663 C C . THR A 1 83 ? 20.527 3.479 -10.439 1.00 85.56 83 THR A C 1
ATOM 665 O O . THR A 1 83 ? 21.015 3.501 -11.563 1.00 85.56 83 THR A O 1
ATOM 668 N N . ASP A 1 84 ? 19.553 4.306 -10.057 1.00 82.69 84 ASP A N 1
ATOM 669 C CA . ASP A 1 84 ? 18.899 5.336 -10.865 1.00 82.69 84 ASP A CA 1
ATOM 670 C C . ASP A 1 84 ? 18.610 6.575 -9.992 1.00 82.69 84 ASP A C 1
ATOM 672 O O . ASP A 1 84 ? 17.581 6.661 -9.322 1.00 82.69 84 ASP A O 1
ATOM 676 N N . ASP A 1 85 ? 19.526 7.550 -9.991 1.00 84.12 85 ASP A N 1
ATOM 677 C CA . ASP A 1 85 ? 19.381 8.825 -9.259 1.00 84.12 85 ASP A CA 1
ATOM 678 C C . ASP A 1 85 ? 18.654 9.889 -10.106 1.00 84.12 85 ASP A C 1
ATOM 680 O O . ASP A 1 85 ? 19.039 11.059 -10.171 1.00 84.12 85 ASP A O 1
ATOM 684 N N . SER A 1 86 ? 17.608 9.479 -10.829 1.00 89.94 86 SER A N 1
ATOM 685 C CA . SER A 1 86 ? 16.799 10.395 -11.629 1.00 89.94 86 SER A CA 1
ATOM 686 C C . SER A 1 86 ? 15.944 11.327 -10.765 1.00 89.94 86 SER A C 1
ATOM 688 O O . SER A 1 86 ? 15.546 11.030 -9.635 1.00 89.94 86 SER A O 1
ATOM 690 N N . LYS A 1 87 ? 15.578 12.481 -11.342 1.00 90.81 87 LYS A N 1
ATOM 691 C CA . LYS A 1 87 ? 14.651 13.429 -10.705 1.00 90.81 87 LYS A CA 1
ATOM 692 C C . LYS A 1 87 ? 13.292 12.791 -10.386 1.00 90.81 87 LYS A C 1
ATOM 694 O O . LYS A 1 87 ? 12.694 13.170 -9.386 1.00 90.81 87 LYS A O 1
ATOM 699 N N . SER A 1 88 ? 12.830 11.828 -11.191 1.00 90.38 88 SER A N 1
ATOM 700 C CA . SER A 1 88 ? 11.574 11.106 -10.931 1.00 90.38 88 SER A CA 1
ATOM 701 C C . SER A 1 88 ? 11.648 10.328 -9.623 1.00 90.38 88 SER A C 1
ATOM 703 O O . SER A 1 88 ? 10.851 10.584 -8.725 1.00 90.38 88 SER A O 1
ATOM 705 N N . ILE A 1 89 ? 12.677 9.485 -9.467 1.00 91.56 89 ILE A N 1
ATOM 706 C CA . ILE A 1 89 ? 12.891 8.693 -8.250 1.00 91.56 89 ILE A CA 1
ATOM 707 C C . ILE A 1 89 ? 13.014 9.586 -7.017 1.00 91.56 89 ILE A C 1
ATOM 709 O O . ILE A 1 89 ? 12.457 9.271 -5.968 1.00 91.56 89 ILE A O 1
ATOM 713 N N . MET A 1 90 ? 13.695 10.730 -7.128 1.00 92.12 90 MET A N 1
ATOM 714 C CA . MET A 1 90 ? 13.784 11.675 -6.012 1.00 92.12 90 MET A CA 1
ATOM 715 C C . MET A 1 90 ? 12.421 12.247 -5.604 1.00 92.12 90 MET A C 1
ATOM 717 O O . MET A 1 90 ? 12.141 12.325 -4.408 1.00 92.12 90 MET A O 1
ATOM 721 N N . MET A 1 91 ? 11.578 12.641 -6.564 1.00 94.62 91 MET A N 1
ATOM 722 C CA . MET A 1 91 ? 10.240 13.172 -6.270 1.00 94.62 91 MET A CA 1
ATOM 723 C C . MET A 1 91 ? 9.325 12.095 -5.682 1.00 94.62 91 MET A C 1
ATOM 725 O O . MET A 1 91 ? 8.663 12.338 -4.675 1.00 94.62 91 MET A O 1
ATOM 729 N N . GLU A 1 92 ? 9.332 10.894 -6.260 1.00 94.19 92 GLU A N 1
ATOM 730 C CA . GLU A 1 92 ? 8.561 9.757 -5.750 1.00 94.19 92 GLU A CA 1
ATOM 731 C C . GLU A 1 92 ? 9.002 9.376 -4.334 1.00 94.19 92 GLU A C 1
ATOM 733 O O . GLU A 1 92 ? 8.162 9.155 -3.465 1.00 94.19 92 GLU A O 1
ATOM 738 N N . LEU A 1 93 ? 10.309 9.377 -4.050 1.00 95.69 93 LEU A N 1
ATOM 739 C CA . LEU A 1 93 ? 10.834 9.092 -2.713 1.00 95.69 93 LEU A CA 1
ATOM 740 C C . LEU A 1 93 ? 10.423 10.158 -1.693 1.00 95.69 93 LEU A C 1
ATOM 742 O O . LEU A 1 93 ? 10.101 9.821 -0.551 1.00 95.69 93 LEU A O 1
ATOM 746 N N . GLN A 1 94 ? 10.425 11.436 -2.079 1.00 95.94 94 GLN A N 1
ATOM 747 C CA . GLN A 1 94 ? 9.943 12.520 -1.220 1.00 95.94 94 GLN A CA 1
ATOM 748 C C . GLN A 1 94 ? 8.464 12.335 -0.875 1.00 95.94 94 GLN A C 1
ATOM 750 O O . GLN A 1 94 ? 8.097 12.418 0.300 1.00 95.94 94 GLN A O 1
ATOM 755 N N . GLU A 1 95 ? 7.641 12.032 -1.875 1.00 95.62 95 GLU A N 1
ATOM 756 C CA . GLU A 1 95 ? 6.207 11.827 -1.695 1.00 95.62 95 GLU A CA 1
ATOM 757 C C . GLU A 1 95 ? 5.903 10.573 -0.866 1.00 95.62 95 GLU A C 1
ATOM 759 O O . GLU A 1 95 ? 5.162 10.637 0.117 1.00 95.62 95 GLU A O 1
ATOM 764 N N . ALA A 1 96 ? 6.557 9.449 -1.166 1.00 95.81 96 ALA A N 1
ATOM 765 C CA . ALA A 1 96 ? 6.434 8.223 -0.384 1.00 95.81 96 ALA A CA 1
ATOM 766 C C . ALA A 1 96 ? 6.857 8.441 1.078 1.00 95.81 96 ALA A C 1
ATOM 768 O O . ALA A 1 96 ? 6.190 7.974 2.002 1.00 95.81 96 ALA A O 1
ATOM 769 N N . THR A 1 97 ? 7.916 9.223 1.315 1.00 97.25 97 THR A N 1
ATOM 770 C CA . THR A 1 97 ? 8.366 9.572 2.672 1.00 97.25 97 THR A CA 1
ATOM 771 C C . THR A 1 97 ? 7.349 10.447 3.405 1.00 97.25 97 THR A C 1
ATOM 773 O O . THR A 1 97 ? 7.145 10.268 4.610 1.00 97.25 97 THR A O 1
ATOM 776 N N . ARG A 1 98 ? 6.707 11.397 2.712 1.00 97.50 98 ARG A N 1
ATOM 777 C CA . ARG A 1 98 ? 5.624 12.217 3.275 1.00 97.50 98 ARG A CA 1
ATOM 778 C C . ARG A 1 98 ? 4.460 11.327 3.707 1.00 97.50 98 ARG A C 1
ATOM 780 O O . ARG A 1 98 ? 4.068 11.374 4.873 1.00 97.50 98 ARG A O 1
ATOM 787 N N . ILE A 1 99 ? 3.989 10.463 2.809 1.00 95.62 99 ILE A N 1
ATOM 788 C CA . ILE A 1 99 ? 2.893 9.523 3.072 1.00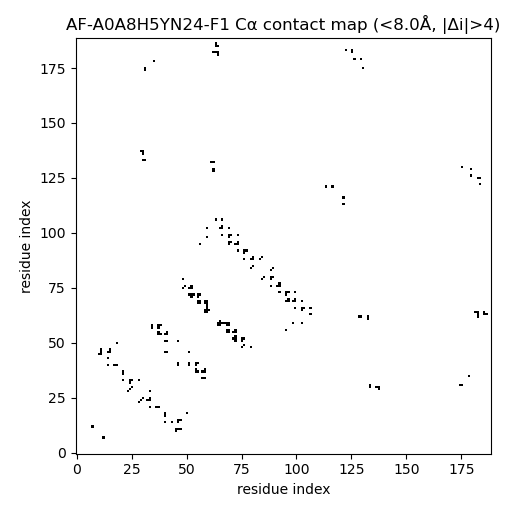 95.62 99 ILE A CA 1
ATOM 789 C C . ILE A 1 99 ? 3.245 8.593 4.238 1.00 95.62 99 ILE A C 1
ATOM 791 O O . ILE A 1 99 ? 2.448 8.448 5.159 1.00 95.62 99 ILE A O 1
ATOM 795 N N . MET A 1 100 ? 4.452 8.023 4.271 1.00 97.31 100 MET A N 1
ATOM 796 C CA . MET A 1 100 ? 4.906 7.163 5.371 1.00 97.31 100 MET A CA 1
ATOM 797 C C . MET A 1 100 ? 4.826 7.877 6.731 1.00 97.31 100 MET A C 1
ATOM 799 O O . MET A 1 100 ? 4.341 7.302 7.704 1.00 97.31 100 MET A O 1
ATOM 803 N N . LYS A 1 101 ? 5.243 9.148 6.816 1.00 96.75 101 LYS A N 1
ATOM 804 C CA . LYS A 1 101 ? 5.154 9.940 8.060 1.00 96.75 101 LYS A CA 1
ATOM 805 C C . LYS A 1 101 ? 3.710 10.217 8.480 1.00 96.75 101 LYS A C 1
ATOM 807 O O . LYS A 1 101 ? 3.384 10.130 9.667 1.00 96.75 101 LYS A O 1
ATOM 812 N N . GLU A 1 102 ? 2.847 10.543 7.522 1.00 95.12 102 GLU A N 1
ATOM 813 C CA . GLU A 1 102 ? 1.417 10.755 7.769 1.00 95.12 102 GLU A CA 1
ATOM 814 C C . GLU A 1 102 ? 0.760 9.475 8.284 1.00 95.12 102 GLU A C 1
ATOM 816 O O . GLU A 1 102 ? 0.118 9.491 9.337 1.00 95.12 102 GLU A O 1
ATOM 821 N N . ARG A 1 103 ? 1.011 8.344 7.615 1.00 93.81 103 ARG A N 1
ATOM 822 C CA . ARG A 1 103 ? 0.516 7.030 8.038 1.00 93.81 103 ARG A CA 1
ATOM 823 C C . ARG A 1 103 ? 1.040 6.642 9.413 1.00 93.81 103 ARG A C 1
ATOM 825 O O . ARG A 1 103 ? 0.245 6.215 10.241 1.00 93.81 103 ARG A O 1
ATOM 832 N N . GLY A 1 104 ? 2.311 6.906 9.714 1.00 93.31 104 GLY A N 1
ATOM 833 C CA . GLY A 1 104 ? 2.879 6.649 11.039 1.00 93.31 104 GLY A CA 1
ATOM 834 C C . GLY A 1 104 ? 2.212 7.464 12.150 1.00 93.31 104 GLY A C 1
ATOM 835 O O . GLY A 1 104 ? 2.021 6.973 13.262 1.00 93.31 104 GLY A O 1
ATOM 836 N N . THR A 1 105 ? 1.791 8.695 11.853 1.00 93.88 105 THR A N 1
ATOM 837 C CA . THR A 1 105 ? 1.051 9.531 12.810 1.00 93.88 105 THR A CA 1
ATOM 838 C C . THR A 1 105 ? -0.357 8.985 13.049 1.00 93.88 105 THR A C 1
ATOM 840 O O . THR A 1 105 ? -0.782 8.857 14.200 1.00 93.88 105 THR A O 1
ATOM 843 N N . VAL A 1 106 ? -1.061 8.629 11.970 1.00 90.44 106 VAL A N 1
ATOM 844 C CA . VAL A 1 106 ? -2.409 8.044 12.026 1.00 90.44 106 VAL A CA 1
ATOM 845 C C . VAL A 1 106 ? -2.394 6.716 12.779 1.00 90.44 106 VAL A C 1
ATOM 847 O O . VAL A 1 106 ? -3.202 6.519 13.686 1.00 90.44 106 VAL A O 1
ATOM 850 N N . GLU A 1 107 ? -1.455 5.830 12.458 1.00 90.88 107 GLU A N 1
ATOM 851 C CA . GLU A 1 107 ? -1.335 4.525 13.100 1.00 90.88 107 GLU A CA 1
ATOM 852 C C . GLU A 1 107 ? -0.985 4.655 14.579 1.00 90.88 107 GLU A C 1
ATOM 854 O O . GLU A 1 107 ? -1.632 4.034 15.415 1.00 90.88 107 GLU A O 1
ATOM 859 N N . LYS A 1 108 ? -0.041 5.525 14.948 1.00 91.56 108 LYS A N 1
ATOM 860 C CA . LYS A 1 108 ? 0.297 5.741 16.361 1.00 91.56 108 LYS A CA 1
ATOM 861 C C . LYS A 1 108 ? -0.904 6.236 17.171 1.00 91.56 108 LYS A C 1
ATOM 863 O O . LYS A 1 108 ? -1.118 5.786 18.300 1.00 91.56 108 LYS A O 1
ATOM 868 N N . ALA A 1 109 ? -1.688 7.162 16.617 1.00 90.88 109 ALA A N 1
ATOM 869 C CA . ALA A 1 109 ? -2.914 7.638 17.253 1.00 90.88 109 ALA A CA 1
ATOM 870 C C . ALA A 1 109 ? -3.954 6.514 17.375 1.00 90.88 109 ALA A C 1
ATOM 872 O O . ALA A 1 109 ? -4.593 6.365 18.421 1.00 90.88 109 ALA A O 1
ATOM 873 N N . TRP A 1 110 ? -4.081 5.698 16.329 1.00 89.94 110 TRP A N 1
ATOM 874 C CA . TRP A 1 110 ? -4.972 4.550 16.304 1.00 89.94 110 TRP A CA 1
ATOM 875 C C . TRP A 1 110 ? -4.587 3.487 17.332 1.00 89.94 110 TRP A C 1
ATOM 877 O O . TRP A 1 110 ? -5.419 3.142 18.165 1.00 89.94 110 TRP A O 1
ATOM 887 N N . LEU A 1 111 ? -3.335 3.030 17.350 1.00 89.19 111 LEU A N 1
ATOM 888 C CA . LEU A 1 111 ? -2.842 2.013 18.280 1.00 89.19 111 LEU A CA 1
ATOM 889 C C . LEU A 1 111 ? -3.022 2.439 19.739 1.00 89.19 111 LEU A C 1
ATOM 891 O O . LEU A 1 111 ? -3.413 1.624 20.572 1.00 89.19 111 LEU A O 1
ATOM 895 N N . LYS A 1 112 ? -2.825 3.729 20.050 1.00 90.62 112 LYS A N 1
ATOM 896 C CA . LYS A 1 112 ? -3.103 4.274 21.388 1.00 90.62 112 LYS A CA 1
ATOM 897 C C . LYS A 1 112 ? -4.585 4.175 21.762 1.00 90.62 112 LYS A C 1
ATOM 899 O O . LYS A 1 112 ? -4.900 3.892 22.911 1.00 90.62 112 LYS A O 1
ATOM 904 N N . LYS A 1 113 ? -5.499 4.430 20.823 1.00 88.06 113 LYS A N 1
ATOM 905 C CA . LYS A 1 113 ? -6.943 4.278 21.059 1.00 88.06 113 LYS A CA 1
ATOM 906 C C . LYS A 1 113 ? -7.314 2.798 21.184 1.00 88.06 113 LYS A C 1
ATOM 908 O O . LYS A 1 113 ? -7.996 2.414 22.131 1.00 88.06 113 LYS A O 1
ATOM 913 N N . HIS A 1 114 ? -6.821 1.977 20.261 1.00 87.06 114 HIS A N 1
ATOM 914 C CA . HIS A 1 114 ? -7.070 0.542 20.185 1.00 87.06 114 HIS A CA 1
ATOM 915 C C . HIS A 1 114 ? -6.615 -0.188 21.454 1.00 87.06 114 HIS A C 1
ATOM 917 O O . HIS A 1 114 ? -7.348 -1.022 21.978 1.00 87.06 114 HIS A O 1
ATOM 923 N N . SER A 1 115 ? -5.453 0.161 22.016 1.00 87.19 115 SER A N 1
ATOM 924 C CA . SER A 1 115 ? -4.934 -0.473 23.236 1.00 87.19 115 SER A CA 1
ATOM 925 C C . SER A 1 115 ? -5.810 -0.253 24.474 1.00 87.19 115 SER A C 1
ATOM 927 O O . SER A 1 115 ? -5.777 -1.075 25.385 1.00 87.19 115 SER A O 1
ATOM 929 N N . THR A 1 116 ? -6.629 0.803 24.492 1.00 89.75 116 THR A N 1
ATOM 930 C CA . THR A 1 116 ? -7.548 1.111 25.603 1.00 89.75 116 THR A CA 1
ATOM 931 C C . THR A 1 116 ? -8.930 0.459 25.470 1.00 89.75 116 THR A C 1
ATOM 933 O O . THR A 1 116 ? -9.743 0.560 26.384 1.00 89.75 116 THR A O 1
ATOM 936 N N . MET A 1 117 ? -9.216 -0.201 24.343 1.00 90.31 117 MET A N 1
ATOM 937 C CA . MET A 1 117 ? -10.508 -0.842 24.068 1.00 90.31 117 MET A CA 1
ATOM 938 C C . MET A 1 117 ? -10.589 -2.263 24.645 1.00 90.31 117 MET A C 1
ATOM 940 O O . MET A 1 117 ? -9.586 -2.974 24.739 1.00 90.31 117 MET A O 1
ATOM 944 N N . THR A 1 118 ? -11.806 -2.709 24.968 1.00 88.06 118 THR A N 1
ATOM 945 C CA . THR A 1 118 ? -12.100 -4.116 25.292 1.00 88.06 118 THR A CA 1
ATOM 946 C C . THR A 1 118 ? -11.990 -5.002 24.046 1.00 88.06 118 THR A C 1
ATOM 948 O O . THR A 1 118 ? -12.107 -4.513 22.925 1.00 88.06 118 THR A O 1
ATOM 951 N N . SER A 1 119 ? -11.774 -6.313 24.221 1.00 79.00 119 SER A N 1
ATOM 952 C CA . SER A 1 119 ? -11.559 -7.244 23.096 1.00 79.00 119 SER A CA 1
ATOM 953 C C . SER A 1 119 ? -12.714 -7.257 22.089 1.00 79.00 119 SER A C 1
ATOM 955 O O . SER A 1 119 ? -12.477 -7.178 20.889 1.00 79.00 119 SER A O 1
ATOM 957 N N . GLU A 1 120 ? -13.959 -7.282 22.568 1.00 77.88 120 GLU A N 1
ATOM 958 C CA . GLU A 1 120 ? -15.157 -7.249 21.715 1.00 77.88 120 GLU A CA 1
ATOM 959 C C . GLU A 1 120 ? -15.269 -5.930 20.930 1.00 77.88 120 GLU A C 1
ATOM 961 O O . GLU A 1 120 ? -15.660 -5.915 19.764 1.00 77.88 120 GLU A O 1
ATOM 966 N N . LEU A 1 121 ? -14.859 -4.811 21.539 1.00 86.00 121 LEU A N 1
ATOM 967 C CA . LEU A 1 121 ? -14.904 -3.497 20.900 1.00 86.00 121 LEU A CA 1
ATOM 968 C C . LEU A 1 121 ? -13.789 -3.316 19.858 1.00 86.00 121 LEU A C 1
ATOM 970 O O . LEU A 1 121 ? -13.982 -2.587 18.884 1.00 86.00 121 LEU A O 1
ATOM 974 N N . LYS A 1 122 ? -12.637 -3.973 20.039 1.00 86.38 122 LYS A N 1
ATOM 975 C CA . LYS A 1 122 ? -11.510 -3.923 19.096 1.00 86.38 122 LYS A CA 1
ATOM 976 C C . LYS A 1 122 ? -11.912 -4.448 17.723 1.00 86.38 122 LYS A C 1
ATOM 978 O O . LYS A 1 122 ? -11.825 -3.704 16.748 1.00 86.38 122 LYS A O 1
ATOM 983 N N . GLU A 1 123 ? -12.413 -5.681 17.662 1.00 85.19 123 GLU A N 1
ATOM 984 C CA . GLU A 1 123 ? -12.759 -6.341 16.398 1.00 85.19 123 GLU A CA 1
ATOM 985 C C . GLU A 1 123 ?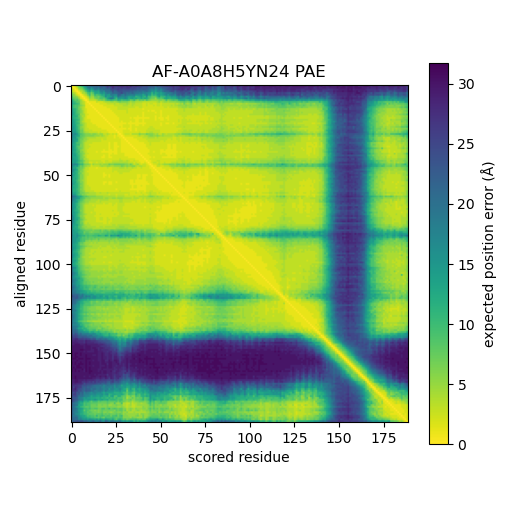 -13.835 -5.562 15.631 1.00 85.19 123 GLU A C 1
ATOM 987 O O . GLU A 1 123 ? -13.652 -5.235 14.456 1.00 85.19 123 GLU A O 1
ATOM 992 N N . ALA A 1 124 ? -14.903 -5.159 16.328 1.00 86.94 124 ALA A N 1
ATOM 993 C CA . ALA A 1 124 ? -15.979 -4.364 15.746 1.00 86.94 124 ALA A CA 1
ATOM 994 C C . ALA A 1 124 ? -15.488 -3.005 15.217 1.00 86.94 124 ALA A C 1
ATOM 996 O O . ALA A 1 124 ? -15.933 -2.553 14.162 1.00 86.94 124 ALA A O 1
ATOM 997 N N . THR A 1 125 ? -14.555 -2.347 15.916 1.00 88.69 125 THR A N 1
ATOM 998 C CA . THR A 1 125 ? -14.048 -1.035 15.485 1.00 88.69 125 THR A CA 1
ATOM 999 C C . THR A 1 125 ? -13.118 -1.148 14.278 1.00 88.69 125 THR A C 1
ATOM 1001 O O . THR A 1 125 ? -13.217 -0.316 13.376 1.00 88.69 125 THR A O 1
ATOM 1004 N N . VAL A 1 126 ? -12.243 -2.161 14.229 1.00 87.31 126 VAL A N 1
ATOM 1005 C CA . VAL A 1 126 ? -11.395 -2.430 13.050 1.00 87.31 126 VAL A CA 1
ATOM 1006 C C . VAL A 1 126 ? -12.278 -2.717 11.843 1.00 87.31 126 VAL A C 1
ATOM 1008 O O . VAL A 1 126 ? -12.140 -2.068 10.808 1.00 87.31 126 VAL A O 1
ATOM 1011 N N . ARG A 1 127 ? -13.259 -3.613 12.009 1.00 86.31 127 ARG A N 1
ATOM 1012 C CA . ARG A 1 127 ? -14.181 -3.988 10.936 1.00 86.31 127 ARG A CA 1
ATOM 1013 C C . ARG A 1 127 ? -14.956 -2.784 10.417 1.00 86.31 127 ARG A C 1
ATOM 1015 O O . ARG A 1 127 ? -15.043 -2.577 9.212 1.00 86.31 127 ARG A O 1
ATOM 1022 N N . LYS A 1 128 ? -15.447 -1.934 11.324 1.00 87.94 128 LYS A N 1
ATOM 1023 C CA . LYS A 1 128 ? -16.137 -0.696 10.956 1.00 87.94 128 LYS A CA 1
ATOM 1024 C C . LYS A 1 128 ? -15.242 0.256 10.158 1.00 87.94 128 LYS A C 1
ATOM 1026 O O . LYS A 1 128 ? -15.677 0.740 9.126 1.00 87.94 128 LYS A O 1
ATOM 1031 N N . ARG A 1 129 ? -14.006 0.525 10.600 1.00 87.94 129 ARG A N 1
ATOM 1032 C CA . ARG A 1 129 ? -13.092 1.423 9.863 1.00 87.94 129 ARG A CA 1
ATOM 1033 C C . ARG A 1 129 ? -12.785 0.911 8.463 1.00 87.94 129 ARG A C 1
ATOM 1035 O O . ARG A 1 129 ? -12.652 1.717 7.548 1.00 87.94 129 ARG A O 1
ATOM 1042 N N . TYR A 1 130 ? -12.686 -0.406 8.321 1.00 86.19 130 TYR A N 1
ATOM 1043 C CA . TYR A 1 130 ? -12.516 -1.052 7.033 1.00 86.19 130 TYR A CA 1
ATOM 1044 C C . TYR A 1 130 ? -13.729 -0.794 6.130 1.00 86.19 130 TYR A C 1
ATOM 1046 O O . TYR A 1 130 ? -13.582 -0.207 5.063 1.00 86.19 130 TYR A O 1
ATOM 1054 N N . PHE A 1 131 ? -14.938 -1.118 6.600 1.00 85.00 131 PHE A N 1
ATOM 1055 C CA . PHE A 1 131 ? -16.175 -0.848 5.860 1.00 85.00 131 PHE A CA 1
ATOM 1056 C C . PHE A 1 131 ? -16.360 0.634 5.512 1.00 85.00 131 PHE A C 1
ATOM 1058 O O . PHE A 1 131 ? -16.724 0.946 4.381 1.00 85.00 131 PHE A O 1
ATOM 1065 N N . ASP A 1 132 ? -16.085 1.540 6.455 1.00 88.31 132 ASP A N 1
ATOM 1066 C CA . ASP A 1 132 ? -16.166 2.986 6.233 1.00 88.31 132 ASP A CA 1
ATOM 1067 C C . ASP A 1 132 ? -15.211 3.403 5.094 1.00 88.31 132 ASP A C 1
ATOM 1069 O O . ASP A 1 132 ? -15.622 4.111 4.177 1.00 88.31 132 ASP A O 1
ATOM 1073 N N . TYR A 1 133 ? -13.970 2.893 5.086 1.00 88.31 133 TYR A N 1
ATOM 1074 C CA . TYR A 1 133 ? -12.999 3.164 4.021 1.00 88.31 133 TYR A CA 1
ATOM 1075 C C . TYR A 1 133 ? -13.475 2.688 2.642 1.00 88.31 133 TYR A C 1
ATOM 1077 O O . TYR A 1 133 ? -13.414 3.466 1.692 1.00 88.31 133 TYR A O 1
ATOM 1085 N N . PHE A 1 134 ? -13.975 1.454 2.512 1.00 83.44 134 PHE A N 1
ATOM 1086 C CA . PHE A 1 134 ? -14.491 0.964 1.222 1.00 83.44 134 PHE A CA 1
ATOM 1087 C C . PHE A 1 134 ? -15.731 1.723 0.773 1.00 83.44 134 PHE A C 1
ATOM 1089 O O . PHE A 1 134 ? -15.841 2.071 -0.399 1.00 83.44 134 PHE A O 1
ATOM 1096 N N . SER A 1 135 ? -16.632 2.035 1.707 1.00 84.69 135 SER A N 1
ATOM 1097 C CA . SER A 1 135 ? -17.820 2.825 1.401 1.00 84.69 135 SER A CA 1
ATOM 1098 C C . SER A 1 135 ? -17.460 4.209 0.862 1.00 84.69 135 SER A C 1
ATOM 1100 O O . SER A 1 135 ? -18.130 4.701 -0.042 1.00 84.69 135 SER A O 1
ATOM 1102 N N . ASP A 1 136 ? -16.416 4.842 1.394 1.00 86.69 136 ASP A N 1
ATOM 1103 C CA . ASP A 1 136 ? -15.937 6.129 0.889 1.00 86.69 136 ASP A CA 1
ATOM 1104 C C . ASP A 1 136 ? -15.255 5.980 -0.480 1.00 86.69 136 ASP A C 1
ATOM 1106 O O . ASP A 1 136 ? -15.542 6.749 -1.396 1.00 86.69 136 ASP A O 1
ATOM 1110 N N . LEU A 1 137 ? -14.454 4.929 -0.667 1.00 83.12 137 LEU A N 1
ATOM 1111 C CA . LEU A 1 137 ? -13.780 4.621 -1.932 1.00 83.12 137 LEU A CA 1
ATOM 1112 C C . LEU A 1 137 ? -14.767 4.403 -3.096 1.00 83.12 137 LEU A C 1
ATOM 1114 O O . LEU A 1 137 ? -14.488 4.786 -4.230 1.00 83.12 137 LEU A O 1
ATOM 1118 N N . GLU A 1 138 ? -15.922 3.795 -2.820 1.00 79.81 138 GLU A N 1
ATOM 1119 C CA . GLU A 1 138 ? -17.000 3.593 -3.796 1.00 79.81 138 GLU A CA 1
ATOM 1120 C C . GLU A 1 138 ? -17.724 4.896 -4.159 1.00 79.81 138 GLU A C 1
ATOM 1122 O O . GLU A 1 138 ? -18.093 5.086 -5.318 1.00 79.81 138 GLU A O 1
ATOM 1127 N N . LYS A 1 139 ? -17.915 5.813 -3.200 1.00 81.19 139 LYS A N 1
ATOM 1128 C CA . LYS A 1 139 ? -18.529 7.130 -3.465 1.00 81.19 139 LYS A CA 1
ATOM 1129 C C . LYS A 1 139 ? -17.652 7.994 -4.363 1.00 81.19 139 LYS A C 1
ATOM 1131 O O . LYS A 1 139 ? -18.179 8.770 -5.158 1.00 81.19 139 LYS A O 1
ATOM 1136 N N . ASP A 1 140 ? -16.337 7.857 -4.219 1.00 73.62 140 ASP A N 1
ATOM 1137 C CA . ASP A 1 140 ? -15.347 8.606 -4.987 1.00 73.62 140 ASP A CA 1
ATOM 1138 C C . ASP A 1 140 ? -15.155 8.056 -6.408 1.00 73.62 140 ASP A C 1
ATOM 1140 O O . ASP A 1 140 ? -14.528 8.722 -7.240 1.00 73.62 140 ASP A O 1
ATOM 1144 N N . GLN A 1 141 ? -15.708 6.876 -6.736 1.00 67.75 141 GLN A N 1
ATOM 1145 C CA . GLN A 1 141 ? -15.706 6.431 -8.123 1.00 67.75 141 GLN A CA 1
ATOM 1146 C C . GLN A 1 141 ? -16.605 7.339 -8.964 1.00 67.75 141 GLN A C 1
ATOM 1148 O O . GLN A 1 141 ? -17.777 7.547 -8.630 1.00 67.75 141 GLN A O 1
ATOM 1153 N N . PRO A 1 142 ? -16.097 7.864 -10.095 1.00 59.66 142 PRO A N 1
ATOM 1154 C CA . PRO A 1 142 ? -16.952 8.555 -11.034 1.00 59.66 142 PRO A CA 1
ATOM 1155 C C . PRO A 1 142 ? -18.046 7.577 -11.447 1.00 59.66 142 PRO A C 1
ATOM 1157 O O . PRO A 1 142 ? -17.761 6.515 -11.998 1.00 59.66 142 PRO A O 1
ATOM 1160 N N . SER A 1 143 ? -19.303 7.932 -11.160 1.00 52.19 143 SER A N 1
ATOM 1161 C CA . SER A 1 143 ? -20.447 7.203 -11.693 1.00 52.19 143 SER A CA 1
ATOM 1162 C C . SER A 1 143 ? -20.201 7.064 -13.184 1.00 52.19 143 SER A C 1
ATOM 1164 O O . SER A 1 143 ? -20.119 8.069 -13.898 1.00 52.19 143 SER A O 1
ATOM 1166 N N . HIS A 1 144 ? -20.055 5.827 -13.649 1.00 49.41 144 HIS A N 1
ATOM 1167 C CA . HIS A 1 144 ? -20.078 5.527 -15.064 1.00 49.41 144 HIS A CA 1
ATOM 1168 C C . HIS A 1 144 ? -21.526 5.770 -15.517 1.00 49.41 144 HIS A C 1
ATOM 1170 O O . HIS A 1 144 ? -22.288 4.844 -15.772 1.00 49.41 144 HIS A O 1
ATOM 1176 N N . LYS A 1 145 ? -21.955 7.041 -15.554 1.00 40.78 145 LYS A N 1
ATOM 1177 C CA . LYS A 1 145 ? -23.139 7.474 -16.281 1.00 40.78 145 LYS A CA 1
ATOM 1178 C C . LYS A 1 145 ? -22.804 7.175 -17.725 1.00 40.78 145 LYS A C 1
ATOM 1180 O O . LYS A 1 145 ? -22.118 7.949 -18.395 1.00 40.78 145 LYS A O 1
ATOM 1185 N N . GLY A 1 146 ? -23.208 5.983 -18.154 1.00 40.47 146 GLY A N 1
ATOM 1186 C CA . GLY A 1 146 ? -23.245 5.623 -19.550 1.00 40.47 146 GLY A CA 1
ATOM 1187 C C . GLY A 1 146 ? -23.862 6.792 -20.298 1.00 40.47 146 GLY A C 1
ATOM 1188 O O . GLY A 1 146 ? -24.894 7.333 -19.897 1.00 40.47 146 GLY A O 1
ATOM 1189 N N . LYS A 1 147 ? -23.202 7.223 -21.370 1.00 36.78 147 LYS A N 1
ATOM 1190 C CA . LYS A 1 147 ? -23.920 7.914 -22.429 1.00 36.78 147 LYS A CA 1
ATOM 1191 C C . LYS A 1 147 ? -24.888 6.883 -22.997 1.00 36.78 147 LYS A C 1
ATOM 1193 O O . LYS A 1 147 ? -24.537 6.152 -23.919 1.00 36.78 147 LYS A O 1
ATOM 1198 N N . GLU A 1 148 ? -26.068 6.785 -22.395 1.00 41.12 148 GLU A N 1
ATOM 1199 C CA . GLU A 1 148 ? -27.238 6.240 -23.064 1.00 41.12 148 GLU A CA 1
ATOM 1200 C C . GLU A 1 148 ? -27.429 7.115 -24.295 1.00 41.12 148 GLU A C 1
ATOM 1202 O O . GLU A 1 148 ? -27.833 8.274 -24.224 1.00 41.12 148 GLU A O 1
ATOM 1207 N N . THR A 1 149 ? -26.973 6.592 -25.426 1.00 38.84 149 THR A N 1
ATOM 1208 C CA . THR A 1 149 ? -27.281 7.176 -26.717 1.00 38.84 149 THR A CA 1
ATOM 1209 C C . THR A 1 149 ? -28.696 6.696 -27.006 1.00 38.84 149 THR A C 1
ATOM 1211 O O . THR A 1 149 ? -28.891 5.595 -27.514 1.00 38.84 149 THR A O 1
ATOM 1214 N N . GLU A 1 150 ? -29.684 7.474 -26.561 1.00 43.69 150 GLU A N 1
ATOM 1215 C CA . GLU A 1 150 ? -31.023 7.422 -27.138 1.00 43.69 150 GLU A CA 1
ATOM 1216 C C . GLU A 1 150 ? -30.883 7.714 -28.632 1.00 43.69 150 GLU A C 1
ATOM 1218 O O . GLU A 1 150 ? -30.425 8.788 -29.010 1.00 43.69 150 GLU A O 1
ATOM 1223 N N . GLU A 1 151 ? -31.187 6.710 -29.455 1.00 42.25 151 GLU A N 1
ATOM 1224 C CA . GLU A 1 151 ? -32.080 6.784 -30.620 1.00 42.25 151 GLU A CA 1
ATOM 1225 C C . GLU A 1 151 ? -31.862 5.548 -31.516 1.00 42.25 151 GLU A C 1
ATOM 1227 O O . GLU A 1 151 ? -30.935 5.495 -32.317 1.00 42.25 151 GLU A O 1
ATOM 1232 N N . GLN A 1 152 ? -32.717 4.528 -31.397 1.00 37.62 152 GLN A N 1
ATOM 1233 C CA . GLN A 1 152 ? -33.772 4.266 -32.387 1.00 37.62 152 GLN A CA 1
ATOM 1234 C C . GLN A 1 152 ? -34.515 2.951 -32.109 1.00 37.62 152 GLN A C 1
ATOM 1236 O O . GLN A 1 152 ? -33.947 1.898 -31.835 1.00 37.62 152 GLN A O 1
ATOM 1241 N N . ASP A 1 153 ? -35.829 3.103 -32.178 1.00 42.00 153 ASP A N 1
ATOM 1242 C CA . ASP A 1 153 ? -36.927 2.173 -31.960 1.00 42.00 153 ASP A CA 1
ATOM 1243 C C . ASP A 1 153 ? -36.902 0.959 -32.913 1.00 42.00 153 ASP A C 1
ATOM 1245 O O . ASP A 1 153 ? -36.521 1.099 -34.076 1.00 42.00 153 ASP A O 1
ATOM 1249 N N . LEU A 1 154 ? -37.347 -0.212 -32.433 1.00 41.62 154 LEU A N 1
ATOM 1250 C CA . LEU A 1 154 ? -38.437 -1.007 -33.026 1.00 41.62 154 LEU A CA 1
ATOM 1251 C C . LEU A 1 154 ? -38.531 -2.420 -32.414 1.00 41.62 154 LEU A C 1
ATOM 1253 O O . LEU A 1 154 ? -37.625 -3.247 -32.507 1.00 41.62 154 LEU A O 1
ATOM 1257 N N . SER A 1 155 ? -39.748 -2.720 -31.959 1.00 36.06 155 SER A N 1
ATOM 1258 C CA . SER A 1 155 ? -40.387 -4.036 -31.797 1.00 36.06 155 SER A CA 1
ATOM 1259 C C . SER A 1 155 ? -40.568 -4.582 -30.369 1.00 36.06 155 SER A C 1
ATOM 1261 O O . SER A 1 155 ? -39.698 -5.108 -29.685 1.00 36.06 155 SER A O 1
ATOM 1263 N N . THR A 1 156 ? -41.832 -4.469 -29.974 1.00 46.44 156 THR A N 1
ATOM 1264 C CA . THR A 1 156 ? -42.590 -5.143 -28.920 1.00 46.44 156 THR A CA 1
ATOM 1265 C C . THR A 1 156 ? -42.293 -6.635 -28.715 1.00 46.44 156 THR A C 1
ATOM 1267 O O . THR A 1 156 ? -42.592 -7.416 -29.613 1.00 46.44 156 THR A O 1
ATOM 1270 N N . VAL A 1 157 ? -41.971 -7.045 -27.477 1.00 34.19 157 VAL A N 1
ATOM 1271 C CA . VAL A 1 157 ? -42.511 -8.265 -26.827 1.00 34.19 157 VAL A CA 1
ATOM 1272 C C . VAL A 1 157 ? -42.645 -8.034 -25.309 1.00 34.19 157 VAL A C 1
ATOM 1274 O O . VAL A 1 157 ? -41.715 -7.605 -24.636 1.00 34.19 157 VAL A O 1
ATOM 1277 N N . LYS A 1 158 ? -43.839 -8.312 -24.768 1.00 44.00 158 LYS A N 1
ATOM 1278 C CA . LYS A 1 158 ? -44.176 -8.312 -23.330 1.00 44.00 158 LYS A CA 1
ATOM 1279 C C . LYS A 1 158 ? -43.659 -9.577 -22.616 1.00 44.00 158 LYS A C 1
ATOM 1281 O O . LYS A 1 158 ? -43.724 -10.651 -23.203 1.00 44.00 158 LYS A O 1
ATOM 1286 N N . LYS A 1 159 ? -43.434 -9.442 -21.293 1.00 37.72 159 LYS A N 1
ATOM 1287 C CA . LYS A 1 159 ? -43.131 -10.449 -20.232 1.00 37.72 159 LYS A CA 1
ATOM 1288 C C . LYS A 1 159 ? -41.629 -10.728 -20.048 1.00 37.72 159 LYS A C 1
ATOM 1290 O O . LYS A 1 159 ? -40.934 -10.907 -21.026 1.00 37.72 159 LYS A O 1
ATOM 1295 N N . ALA A 1 160 ? -41.065 -10.822 -18.845 1.00 35.34 160 ALA A N 1
ATOM 1296 C CA . ALA A 1 160 ? -41.614 -10.902 -17.496 1.00 35.34 160 ALA A CA 1
ATOM 1297 C C . ALA A 1 160 ? -40.686 -10.168 -16.514 1.00 35.34 160 ALA A C 1
ATOM 1299 O O . ALA A 1 160 ? -39.473 -10.131 -16.683 1.00 35.34 160 ALA A O 1
ATOM 1300 N N . ARG A 1 161 ? -41.290 -9.606 -15.468 1.00 47.03 161 ARG A N 1
ATOM 1301 C CA . ARG A 1 161 ? -40.618 -9.070 -14.288 1.00 47.03 161 ARG A CA 1
ATOM 1302 C C . ARG A 1 161 ? -40.068 -10.242 -13.471 1.00 47.03 161 ARG A C 1
ATOM 1304 O O . ARG A 1 161 ? -40.849 -10.945 -12.839 1.00 47.03 161 ARG A O 1
ATOM 1311 N N . THR A 1 162 ? -38.753 -10.413 -13.453 1.00 36.03 162 THR A N 1
ATOM 1312 C CA . THR A 1 162 ? -38.038 -11.112 -12.379 1.00 36.03 162 THR A CA 1
ATOM 1313 C C . THR A 1 162 ? -37.193 -10.082 -11.651 1.00 36.03 162 THR A C 1
ATOM 1315 O O . THR A 1 162 ? -36.144 -9.659 -12.119 1.00 36.03 162 THR A O 1
ATOM 1318 N N . THR A 1 163 ? -37.716 -9.623 -10.518 1.00 47.12 163 THR A N 1
ATOM 1319 C CA . THR A 1 163 ? -36.915 -9.017 -9.460 1.00 47.12 163 THR A CA 1
ATOM 1320 C C . THR A 1 163 ? -36.086 -10.129 -8.831 1.00 47.12 163 THR A C 1
ATOM 1322 O O . THR A 1 163 ? -36.620 -10.897 -8.034 1.00 47.12 163 THR A O 1
ATOM 1325 N N . ASP A 1 164 ? -34.815 -10.219 -9.202 1.00 39.62 164 ASP A N 1
ATOM 1326 C CA . ASP A 1 164 ? -33.800 -10.909 -8.410 1.00 39.62 164 ASP A CA 1
ATOM 1327 C C . ASP A 1 164 ? -32.664 -9.919 -8.144 1.00 39.62 164 ASP A C 1
ATOM 1329 O O . ASP A 1 164 ? -31.728 -9.769 -8.921 1.00 39.62 164 ASP A O 1
ATOM 1333 N N . SER A 1 165 ? -32.834 -9.127 -7.090 1.00 44.31 165 SER A N 1
ATOM 1334 C CA . SER A 1 165 ? -31.839 -8.164 -6.609 1.00 44.31 165 SER A CA 1
ATOM 1335 C C . SER A 1 165 ? -31.516 -8.466 -5.144 1.00 44.31 165 SER A C 1
ATOM 1337 O O . SER A 1 165 ? -31.590 -7.584 -4.287 1.00 44.31 165 SER A O 1
ATOM 1339 N N . GLY A 1 166 ? -31.278 -9.747 -4.843 1.00 43.66 166 GLY A N 1
ATOM 1340 C CA . GLY A 1 166 ? -31.092 -10.248 -3.479 1.00 43.66 166 GLY A CA 1
ATOM 1341 C C . GLY A 1 166 ? -29.651 -10.550 -3.060 1.00 43.66 166 GLY A C 1
ATOM 1342 O O . GLY A 1 166 ? -29.414 -10.669 -1.861 1.00 43.66 166 GLY A O 1
ATOM 1343 N N . SER A 1 167 ? -28.690 -10.649 -3.986 1.00 42.75 167 SER A N 1
ATOM 1344 C CA . SER A 1 167 ? -27.401 -11.307 -3.678 1.00 42.75 167 SER A CA 1
ATOM 1345 C C . SER A 1 167 ? -26.163 -10.405 -3.691 1.00 42.75 167 SER A C 1
ATOM 1347 O O . SER A 1 167 ? -25.160 -10.759 -3.081 1.00 42.75 167 SER A O 1
ATOM 1349 N N . GLU A 1 168 ? -26.224 -9.199 -4.270 1.00 50.84 168 GLU A N 1
ATOM 1350 C CA . GLU A 1 168 ? -25.038 -8.328 -4.378 1.00 50.84 168 GLU A CA 1
ATOM 1351 C C . GLU A 1 168 ? -24.430 -7.928 -3.026 1.00 50.84 168 GLU A C 1
ATOM 1353 O O . GLU A 1 168 ? -23.241 -7.643 -2.951 1.00 50.84 168 GLU A O 1
ATOM 1358 N N . LYS A 1 169 ? -25.221 -7.878 -1.948 1.00 49.22 169 LYS A N 1
ATOM 1359 C CA . LYS A 1 169 ? -24.709 -7.485 -0.626 1.00 49.22 169 LYS A CA 1
ATOM 1360 C C . LYS A 1 169 ? -23.882 -8.585 0.047 1.00 49.22 169 LYS A C 1
ATOM 1362 O O . LYS A 1 169 ? -22.911 -8.263 0.721 1.00 49.22 169 LYS A O 1
ATOM 1367 N N . GLY A 1 170 ? -24.261 -9.852 -0.139 1.00 51.03 170 GLY A N 1
ATOM 1368 C CA . GLY A 1 170 ? -23.595 -10.996 0.495 1.00 51.03 170 GLY A CA 1
ATOM 1369 C C . GLY A 1 170 ? -22.263 -11.352 -0.165 1.00 51.03 170 GLY A C 1
ATOM 1370 O O . GLY A 1 170 ? -21.303 -11.677 0.532 1.00 51.03 170 GLY A O 1
ATOM 1371 N N . ASP A 1 171 ? -22.176 -11.218 -1.490 1.00 56.91 171 ASP A N 1
ATOM 1372 C CA . ASP A 1 171 ? -20.926 -11.451 -2.222 1.00 56.91 171 ASP A CA 1
ATOM 1373 C C . ASP A 1 171 ? -19.897 -10.340 -1.935 1.00 56.91 171 ASP A C 1
ATOM 1375 O O . ASP A 1 171 ? -18.729 -10.632 -1.681 1.00 56.91 171 ASP A O 1
ATOM 1379 N N . LYS A 1 172 ? -20.339 -9.077 -1.828 1.00 59.41 172 LYS A N 1
ATOM 1380 C CA . LYS A 1 172 ? -19.473 -7.925 -1.506 1.00 59.41 172 LYS A CA 1
ATOM 1381 C C . LYS A 1 172 ? -18.889 -7.971 -0.090 1.00 59.41 172 LYS A C 1
ATOM 1383 O O . LYS A 1 172 ? -17.728 -7.618 0.101 1.00 59.41 172 LYS A O 1
ATOM 1388 N N . GLU A 1 173 ? -19.656 -8.414 0.911 1.00 60.84 173 GLU A N 1
ATOM 1389 C CA . GLU A 1 173 ? -19.120 -8.615 2.271 1.00 60.84 173 GLU A CA 1
ATOM 1390 C C . GLU A 1 173 ? -18.004 -9.662 2.285 1.00 60.84 173 GLU A C 1
ATOM 1392 O O . GLU A 1 173 ? -16.970 -9.457 2.917 1.00 60.84 173 GLU A O 1
ATOM 1397 N N . LYS A 1 174 ? -18.176 -10.748 1.526 1.00 64.50 174 LYS A N 1
ATOM 1398 C CA . LYS A 1 174 ? -17.181 -11.817 1.420 1.00 64.50 174 LYS A CA 1
ATOM 1399 C C . LYS A 1 174 ? -15.892 -11.352 0.739 1.00 64.50 174 LYS A C 1
ATOM 1401 O O . LYS A 1 174 ? -14.809 -11.800 1.097 1.00 64.50 174 LYS A O 1
ATOM 1406 N N . GLU A 1 175 ? -15.994 -10.437 -0.220 1.00 66.50 175 GLU A N 1
ATOM 1407 C CA . GLU A 1 175 ? -14.847 -9.857 -0.919 1.00 66.50 175 GLU A CA 1
ATOM 1408 C C . GLU A 1 175 ? -14.006 -8.913 -0.044 1.00 66.50 175 GLU A C 1
ATOM 1410 O O . GLU A 1 175 ? -12.788 -8.846 -0.222 1.00 66.50 175 GLU A O 1
ATOM 1415 N N . MET A 1 176 ? -14.625 -8.207 0.907 1.00 72.50 176 MET A N 1
ATOM 1416 C CA . MET A 1 176 ? -13.924 -7.347 1.876 1.00 72.50 176 MET A CA 1
ATOM 1417 C C . MET A 1 176 ? -13.173 -8.145 2.945 1.00 72.50 176 MET A C 1
ATOM 1419 O O . MET A 1 176 ? -12.211 -7.641 3.527 1.00 72.50 176 MET A O 1
ATOM 1423 N N . GLU A 1 177 ? -13.580 -9.391 3.171 1.00 76.19 177 GLU A N 1
ATOM 1424 C CA . GLU A 1 177 ? -13.086 -10.227 4.261 1.00 76.19 177 GLU A CA 1
ATOM 1425 C C . GLU A 1 177 ? -11.579 -10.536 4.131 1.00 76.19 177 GLU A C 1
ATOM 1427 O O . GLU A 1 177 ? -10.849 -10.416 5.107 1.00 76.19 177 GLU A O 1
ATOM 1432 N N . ASP A 1 178 ? -11.058 -10.807 2.928 1.00 78.69 178 ASP A N 1
ATOM 1433 C CA . ASP A 1 178 ? -9.637 -11.170 2.729 1.00 78.69 178 ASP A CA 1
ATOM 1434 C C . ASP A 1 178 ? -8.643 -10.060 3.099 1.00 78.69 178 ASP A C 1
ATOM 1436 O O . ASP A 1 178 ? -7.498 -10.313 3.485 1.00 78.69 178 ASP A O 1
ATOM 1440 N N . LEU A 1 179 ? -9.029 -8.806 2.885 1.00 79.12 179 LEU A N 1
ATOM 1441 C CA . LEU A 1 179 ? -8.190 -7.664 3.225 1.00 79.12 179 LEU A CA 1
ATOM 1442 C C . LEU A 1 179 ? -8.457 -7.183 4.660 1.00 79.12 179 LEU A C 1
ATOM 1444 O O . LEU A 1 179 ? -7.552 -6.654 5.308 1.00 79.12 179 LEU A O 1
ATOM 1448 N N . TYR A 1 180 ? -9.672 -7.403 5.167 1.00 83.31 180 TYR A N 1
ATOM 1449 C CA . TYR A 1 180 ? -9.996 -7.231 6.577 1.00 83.31 180 TYR A CA 1
ATOM 1450 C C . TYR A 1 180 ? -9.190 -8.193 7.464 1.00 83.31 180 TYR A C 1
ATOM 1452 O O . TYR A 1 180 ? -8.623 -7.756 8.465 1.00 83.31 180 TYR A O 1
ATOM 1460 N N . GLU A 1 181 ? -9.064 -9.465 7.081 1.00 84.94 181 GLU A N 1
ATOM 1461 C CA . GLU A 1 181 ? -8.283 -10.454 7.834 1.00 84.94 181 GLU A CA 1
ATOM 1462 C C . GLU A 1 181 ? -6.793 -10.089 7.901 1.00 84.94 181 GLU A C 1
ATOM 1464 O O . GLU A 1 181 ? -6.167 -10.264 8.944 1.00 84.94 181 GLU A O 1
ATOM 1469 N N . ASP A 1 182 ? -6.223 -9.482 6.855 1.00 80.06 182 ASP A N 1
ATOM 1470 C CA . ASP A 1 182 ? -4.857 -8.940 6.912 1.00 80.06 182 ASP A CA 1
ATOM 1471 C C . ASP A 1 182 ? -4.737 -7.795 7.926 1.00 80.06 182 ASP A C 1
ATOM 1473 O O . ASP A 1 182 ? -3.800 -7.769 8.724 1.00 80.06 182 ASP A O 1
ATOM 1477 N N . ALA A 1 183 ? -5.681 -6.848 7.914 1.00 79.12 183 ALA A N 1
ATOM 1478 C CA . ALA A 1 183 ? -5.699 -5.745 8.873 1.00 79.12 183 ALA A CA 1
ATOM 1479 C C . ALA A 1 183 ? -5.862 -6.259 10.312 1.00 79.12 183 ALA A C 1
ATOM 1481 O O . ALA A 1 183 ? -5.219 -5.763 11.241 1.00 79.12 183 ALA A O 1
ATOM 1482 N N . ARG A 1 184 ? -6.691 -7.290 10.496 1.00 82.31 184 ARG A N 1
ATOM 1483 C CA . ARG A 1 184 ? -6.890 -7.972 11.774 1.00 82.31 184 ARG A CA 1
ATOM 1484 C C . ARG A 1 184 ? -5.619 -8.681 12.236 1.00 82.31 184 ARG A C 1
ATOM 1486 O O . ARG A 1 184 ? -5.219 -8.497 13.384 1.00 82.31 184 ARG A O 1
ATOM 1493 N N . ALA A 1 185 ? -4.972 -9.445 11.358 1.00 85.19 185 ALA A N 1
ATOM 1494 C CA . ALA A 1 185 ? -3.727 -10.146 11.651 1.00 85.19 185 ALA A CA 1
ATOM 1495 C C . ALA A 1 185 ? -2.593 -9.170 11.995 1.00 85.19 185 ALA A C 1
ATOM 1497 O O . ALA A 1 185 ? -1.879 -9.391 12.969 1.00 85.19 185 ALA A O 1
ATOM 1498 N N . PHE A 1 186 ? -2.479 -8.060 11.259 1.00 81.31 186 PHE A N 1
ATOM 1499 C CA . PHE A 1 186 ? -1.482 -7.015 11.505 1.00 81.31 186 PHE A CA 1
ATOM 1500 C C . PHE A 1 186 ? -1.609 -6.388 12.901 1.00 81.31 186 PHE A C 1
ATOM 1502 O O . PHE A 1 186 ? -0.611 -6.097 13.548 1.00 81.31 186 PHE A O 1
ATOM 15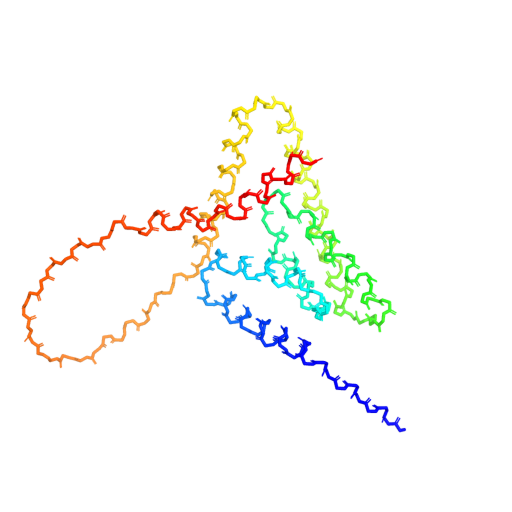09 N N . LEU A 1 187 ? -2.833 -6.196 13.401 1.00 77.38 187 LEU A N 1
ATOM 1510 C CA . LEU A 1 187 ? -3.059 -5.663 14.751 1.00 77.38 187 LEU A CA 1
ATOM 1511 C C . LEU A 1 187 ? -2.884 -6.702 15.870 1.00 77.38 187 LEU A C 1
ATOM 1513 O O . LEU A 1 187 ? -2.853 -6.324 17.045 1.00 77.38 187 LEU A O 1
ATOM 1517 N N . ALA A 1 188 ? -2.842 -7.990 15.526 1.00 74.44 188 ALA A N 1
ATOM 1518 C CA . ALA A 1 188 ? -2.660 -9.089 16.470 1.00 74.44 188 ALA A CA 1
ATOM 1519 C C . ALA A 1 188 ? -1.184 -9.487 16.664 1.00 74.44 188 ALA A C 1
ATOM 1521 O O . ALA A 1 188 ? -0.878 -10.147 17.660 1.00 74.44 188 ALA A O 1
ATOM 1522 N N . SER A 1 189 ? -0.299 -9.107 15.733 1.00 60.09 189 SER A N 1
ATOM 1523 C CA . SER A 1 189 ? 1.162 -9.302 15.786 1.00 60.09 189 SER A CA 1
ATOM 1524 C C . SER A 1 189 ? 1.883 -8.208 16.564 1.00 60.09 189 SER A C 1
ATOM 1526 O O . SER A 1 189 ? 2.843 -8.549 17.289 1.00 60.09 189 SER A O 1
#

Sequence (189 aa):
MKTPVPMPTARQAELYDRYKQYIHLERDGPPIEVLKAAKALVKEEDLNPYHAVHLHMKLAAIPEIGLHHATEGVRTLTQLRKTDDSKSIMMELQEATRIMKERGTVEKAWLKKHSTMTSELKEATVRKRYFDYFSDLEKDQPSHKGKETEEQDLSTVKKARTTDSGSEKGDKEKEMEDLYEDARAFLAS

Radius of gyration: 21.63 Å; Cα contacts (8 Å, |Δi|>4): 126; chains: 1; bounding box: 74×29×59 Å

Secondary structure (DSSP, 8-state):
-PPPPPPPPHHHHHHHHHHHHHHHHHHHS-HHHHHHHHHHHHT-TT--HHHHHHHHHHHTTSTTTHHHHHHHHHHHHHHHHTT---HHHHHHHHHHHHHHHHHHHHHHHHHHHHHTS-HHHHHHHHHHHHHHHHHHHHHTSPP-----------------------SHHHHHHHHHHHHHHHHHHHHH-

Solvent-accessible surface area (backbone atoms only — not comparable to full-atom values): 11167 Å² total; per-residue (Å²): 134,83,77,78,80,79,78,74,50,74,65,46,51,52,50,50,54,52,49,51,52,47,55,54,32,62,74,76,43,58,71,68,60,35,52,51,51,34,60,61,52,65,71,43,84,77,54,56,65,72,60,42,33,55,34,23,53,59,48,29,71,43,76,88,46,11,35,61,26,15,47,51,24,34,52,50,43,58,54,45,40,77,82,45,79,44,73,63,51,54,53,53,35,53,51,33,46,52,50,25,53,53,35,47,52,53,48,54,57,46,54,60,53,52,72,75,46,55,76,75,54,42,57,54,50,54,52,47,55,51,53,52,51,53,56,50,56,59,68,69,45,77,76,83,72,68,82,75,75,87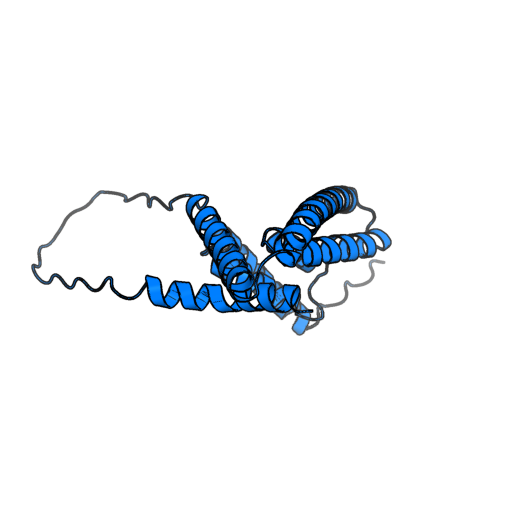,81,84,88,88,84,92,81,88,88,78,93,76,90,82,88,80,55,72,68,63,56,52,54,58,64,50,43,70,61,48,51,50,38,53,51,62,76,72,110

Organism: NCBI:txid78864